Protein AF-A0A8I6A0T9-F1 (afdb_monomer)

Radius of gyration: 27.24 Å; Cα contacts (8 Å, |Δi|>4): 71; chains: 1; bounding box: 78×46×82 Å

Nearest PDB structures (foldseek):
  6u81-assembly1_A  TM=4.737E-01  e=4.083E-09  Homo sapiens
  1enh-assembly1_A  TM=9.471E-01  e=7.533E-03  Drosophila melanogaster
  1puf-assembly1_A  TM=8.506E-01  e=1.620E-02  Mus musculus
  2r5y-assembly1_A  TM=7.676E-01  e=2.752E-02  Drosophila melanogaster
  2ly9-assembly1_A  TM=7.175E-01  e=1.933E-02  Homo sapiens

Mean predicted aligned error: 17.79 Å

Secondary structure (DSSP, 8-state):
--------------------TT---------S---TT-S-PPPPPPHHHHHHHHHHHHH-SS--HHHHHHHHHHHT--HHHHHHHHHHHHHHHHHHHHHHS---SS---------PPPPPPHHHHHHHHHHHHH-SS--S-HHHHHHHHHHHT--HHHHHHHHHHHHHHH-THHHHHHHHTS---------------

Foldseek 3Di:
DDDPDDPPDDDDPDDDPPDDPDDDDPDDDPPPDDPLPPDDPDDDADPVLVVLLVVLCVVPLDDDQVSLVVSCVVRVHDSVNSVVVSVVVVVVVVLVVVVPPDPDDDDDDDDPPPDDDDDADPVLVVLLVVVCVVPLCPDPPCVVLVVSCVVRVHPSVVSVVVSVVVDVSVDPVCVVVRVVPPDPCPDPPPPDDDDDD

Structure (mmCIF, N/CA/C/O backbone):
data_AF-A0A8I6A0T9-F1
#
_entry.id   AF-A0A8I6A0T9-F1
#
loop_
_atom_site.group_PDB
_atom_site.id
_atom_site.type_symbol
_atom_site.label_atom_id
_atom_site.label_alt_id
_atom_site.label_comp_id
_atom_site.label_asym_id
_atom_site.label_entity_id
_atom_site.label_seq_id
_atom_site.pdbx_PDB_ins_code
_atom_site.Cartn_x
_atom_site.Cartn_y
_atom_site.Cartn_z
_atom_site.occupancy
_atom_site.B_iso_or_equiv
_atom_site.auth_seq_id
_atom_site.auth_comp_id
_atom_site.auth_asym_id
_atom_site.auth_atom_id
_atom_site.pdbx_PDB_model_num
ATOM 1 N N . SER A 1 1 ? -43.983 -23.516 -27.688 1.00 37.56 1 SER A N 1
ATOM 2 C CA . SER A 1 1 ? -43.657 -24.364 -28.845 1.00 37.56 1 SER A CA 1
ATOM 3 C C . SER A 1 1 ? -42.165 -24.254 -29.087 1.00 37.56 1 SER A C 1
ATOM 5 O O . SER A 1 1 ? -41.680 -23.163 -29.356 1.00 37.56 1 SER A O 1
ATOM 7 N N . LEU A 1 2 ? -41.447 -25.335 -28.788 1.00 34.25 2 LEU A N 1
ATOM 8 C CA . LEU A 1 2 ? -39.998 -25.496 -28.906 1.00 34.25 2 LEU A CA 1
ATOM 9 C C . LEU A 1 2 ? -39.612 -25.692 -30.376 1.00 34.25 2 LEU A C 1
ATOM 11 O O . LEU A 1 2 ? -40.362 -26.350 -31.085 1.00 34.25 2 LEU A O 1
ATOM 15 N N . PHE A 1 3 ? -38.444 -25.175 -30.763 1.00 36.03 3 PHE A N 1
ATOM 16 C CA . PHE A 1 3 ? -37.399 -25.797 -31.600 1.00 36.03 3 PHE A CA 1
ATOM 17 C C . PHE A 1 3 ? -36.667 -24.716 -32.405 1.00 36.03 3 PHE A C 1
ATOM 19 O O . PHE A 1 3 ? -37.057 -24.362 -33.513 1.00 36.03 3 PHE A O 1
ATOM 26 N N . ILE A 1 4 ? -35.567 -24.205 -31.842 1.00 43.59 4 ILE A N 1
ATOM 27 C CA . ILE A 1 4 ? -34.462 -23.716 -32.669 1.00 43.59 4 ILE A CA 1
ATOM 28 C C . ILE A 1 4 ? -33.601 -24.940 -32.945 1.00 43.59 4 ILE A C 1
ATOM 30 O O . ILE A 1 4 ? -32.889 -25.442 -32.076 1.00 43.59 4 ILE A O 1
ATOM 34 N N . SER A 1 5 ? -33.765 -25.447 -34.157 1.00 45.84 5 SER A N 1
ATOM 35 C CA . SER A 1 5 ? -33.004 -26.537 -34.733 1.00 45.84 5 SER A CA 1
ATOM 36 C C . SER A 1 5 ? -31.631 -26.050 -35.195 1.00 45.84 5 SER A C 1
ATOM 38 O O . SER A 1 5 ? -31.512 -24.997 -35.814 1.00 45.84 5 SER A O 1
ATOM 40 N N . ASN A 1 6 ? -30.638 -26.908 -34.967 1.00 36.41 6 ASN A N 1
ATOM 41 C CA . ASN A 1 6 ? -29.450 -27.116 -35.796 1.00 36.41 6 ASN A CA 1
ATOM 42 C C . ASN A 1 6 ? -28.435 -25.973 -35.923 1.00 36.41 6 ASN A C 1
ATOM 44 O O . ASN A 1 6 ? -28.421 -25.209 -36.883 1.00 36.41 6 ASN A O 1
ATOM 48 N N . PHE A 1 7 ? -27.448 -26.007 -35.025 1.00 35.00 7 PHE A N 1
ATOM 49 C CA . PHE A 1 7 ? -26.086 -25.599 -35.358 1.00 35.00 7 PHE A CA 1
ATOM 50 C C . PHE A 1 7 ? -25.354 -26.816 -35.951 1.00 35.00 7 PHE A C 1
ATOM 52 O O . PHE A 1 7 ? -24.685 -27.572 -35.250 1.00 35.00 7 PHE A O 1
ATOM 59 N N . SER A 1 8 ? -25.546 -27.044 -37.249 1.00 42.03 8 SER A N 1
ATOM 60 C CA . SER A 1 8 ? -24.770 -27.998 -38.042 1.00 42.03 8 SER A CA 1
ATOM 61 C C . SER A 1 8 ? -23.612 -27.245 -38.686 1.00 42.03 8 SER A C 1
ATOM 63 O O . SER A 1 8 ? -23.835 -26.529 -39.652 1.00 42.03 8 SER A O 1
ATOM 65 N N . SER A 1 9 ? -22.410 -27.351 -38.115 1.00 40.28 9 SER A N 1
ATOM 66 C CA . SER A 1 9 ? -21.141 -27.514 -38.849 1.00 40.28 9 SER A CA 1
ATOM 67 C C . SER A 1 9 ? -19.981 -27.522 -37.845 1.00 40.28 9 SER A C 1
ATOM 69 O O . SER A 1 9 ? -19.317 -26.517 -37.592 1.00 40.28 9 SER A O 1
ATOM 71 N N . LEU A 1 10 ? -19.782 -28.668 -37.199 1.00 39.69 10 LEU A N 1
ATOM 72 C CA . LEU A 1 10 ? -18.490 -29.065 -36.653 1.00 39.69 10 LEU A CA 1
ATOM 73 C C . LEU A 1 10 ? -17.899 -29.988 -37.709 1.00 39.69 10 LEU A C 1
ATOM 75 O O . LEU A 1 10 ? -18.272 -31.146 -37.707 1.00 39.69 10 LEU A O 1
ATOM 79 N N . ASP A 1 11 ? -17.088 -29.471 -38.631 1.00 38.00 11 ASP A N 1
ATOM 80 C CA . ASP A 1 11 ? -16.099 -30.262 -39.379 1.00 38.00 11 ASP A CA 1
ATOM 81 C C . ASP A 1 11 ? -15.266 -29.353 -40.288 1.00 38.00 11 ASP A C 1
ATOM 83 O O . ASP A 1 11 ? -15.485 -29.212 -41.487 1.00 38.00 11 ASP A O 1
ATOM 87 N N . THR A 1 12 ? -14.256 -28.714 -39.706 1.00 41.91 12 THR A N 1
ATOM 88 C CA . THR A 1 12 ? -12.982 -28.508 -40.409 1.00 41.91 12 THR A CA 1
ATOM 89 C C . THR A 1 12 ? -11.872 -28.556 -39.367 1.00 41.91 12 THR A C 1
ATOM 91 O O . THR A 1 12 ? -11.290 -27.552 -38.958 1.00 41.91 12 THR A O 1
ATOM 94 N N . LEU A 1 13 ? -11.623 -29.768 -38.870 1.00 39.12 13 LEU A N 1
ATOM 95 C CA . LEU A 1 13 ? -10.397 -30.106 -38.162 1.00 39.12 13 LEU A CA 1
ATOM 96 C C . LEU A 1 13 ? -9.228 -30.000 -39.153 1.00 39.12 13 LEU A C 1
ATOM 98 O O . LEU A 1 13 ? -8.904 -30.962 -39.842 1.00 39.12 13 LEU A O 1
ATOM 102 N N . CYS A 1 14 ? -8.592 -28.828 -39.228 1.00 37.09 14 CYS A N 1
ATOM 103 C CA . CYS A 1 14 ? -7.296 -28.679 -39.887 1.00 37.09 14 CYS A CA 1
ATOM 104 C C . CYS A 1 14 ? -6.167 -29.060 -38.904 1.00 37.09 14 CYS A C 1
ATOM 106 O O . CYS A 1 14 ? -6.004 -28.415 -37.862 1.00 37.09 14 CYS A O 1
ATOM 108 N N . PRO A 1 15 ? -5.375 -30.102 -39.208 1.00 34.75 15 PRO A N 1
ATOM 109 C CA . PRO A 1 15 ? -4.348 -30.636 -38.329 1.00 34.75 15 PRO A CA 1
ATOM 110 C C . PRO A 1 15 ? -3.030 -29.879 -38.532 1.00 34.75 15 PRO A C 1
ATOM 112 O O . PRO A 1 15 ? -2.258 -30.210 -39.423 1.00 34.75 15 PRO A O 1
ATOM 115 N N . LEU A 1 16 ? -2.726 -28.881 -37.696 1.00 36.06 16 LEU A N 1
ATOM 116 C CA . LEU A 1 16 ? -1.399 -28.239 -37.713 1.00 36.06 16 LEU A CA 1
ATOM 117 C C . LEU A 1 16 ? -0.826 -27.957 -36.316 1.00 36.06 16 LEU A C 1
ATOM 119 O O . LEU A 1 16 ? -0.092 -27.000 -36.103 1.00 36.06 16 LEU A O 1
ATOM 123 N N . VAL A 1 17 ? -1.115 -28.833 -35.350 1.00 42.97 17 VAL A N 1
ATOM 124 C CA . VAL A 1 17 ? -0.454 -28.845 -34.031 1.00 42.97 17 VAL A CA 1
ATOM 125 C C . VAL A 1 17 ? 0.473 -30.062 -33.950 1.00 42.97 17 VAL A C 1
ATOM 127 O O . VAL A 1 17 ? 0.287 -30.971 -33.149 1.00 42.97 17 VAL A O 1
ATOM 130 N N . ARG A 1 18 ? 1.463 -30.127 -34.850 1.00 37.34 18 ARG A N 1
ATOM 131 C CA . ARG A 1 18 ? 2.561 -31.113 -34.807 1.00 37.34 18 ARG A CA 1
ATOM 132 C C . ARG A 1 18 ? 3.872 -30.546 -35.366 1.00 37.34 18 ARG A C 1
ATOM 134 O O . ARG A 1 18 ? 4.420 -31.112 -36.302 1.00 37.34 18 ARG A O 1
ATOM 141 N N . ARG A 1 19 ? 4.409 -29.456 -34.804 1.00 35.31 19 ARG A N 1
ATOM 142 C CA . ARG A 1 19 ? 5.867 -29.170 -34.817 1.00 35.31 19 ARG A CA 1
ATOM 143 C C . ARG A 1 19 ? 6.210 -27.893 -34.043 1.00 35.31 19 ARG A C 1
ATOM 145 O O . ARG A 1 19 ? 6.429 -26.843 -34.620 1.00 35.31 19 ARG A O 1
ATOM 152 N N . ALA A 1 20 ? 6.299 -27.992 -32.723 1.00 42.28 20 ALA A N 1
ATOM 153 C CA . ALA A 1 20 ? 7.122 -27.080 -31.928 1.00 42.28 20 ALA A CA 1
ATOM 154 C C . ALA A 1 20 ? 7.470 -27.784 -30.613 1.00 42.28 20 ALA A C 1
ATOM 156 O O . ALA A 1 20 ? 6.728 -27.735 -29.635 1.00 42.28 20 ALA A O 1
ATOM 157 N N . LYS A 1 21 ? 8.580 -28.529 -30.618 1.00 43.09 21 LYS A N 1
ATOM 158 C CA . LYS A 1 21 ? 9.186 -29.061 -29.395 1.00 43.09 21 LYS A CA 1
ATOM 159 C C . LYS A 1 21 ? 9.745 -27.865 -28.613 1.00 43.09 21 LYS A C 1
ATOM 161 O O . LYS A 1 21 ? 10.601 -27.174 -29.153 1.00 43.09 21 LYS A O 1
ATOM 166 N N . GLY A 1 22 ? 9.292 -27.627 -27.378 1.00 44.06 22 GLY A N 1
ATOM 167 C CA . GLY A 1 22 ? 10.051 -26.797 -26.428 1.00 44.06 22 GLY A CA 1
ATOM 168 C C . GLY A 1 22 ? 9.321 -25.723 -25.615 1.00 44.06 22 GLY A C 1
ATOM 169 O O . GLY A 1 22 ? 9.990 -25.074 -24.818 1.00 44.06 22 GLY A O 1
ATOM 170 N N . LEU A 1 23 ? 8.001 -25.524 -25.735 1.00 42.59 23 LEU A N 1
ATOM 171 C CA . LEU A 1 23 ? 7.276 -24.621 -24.822 1.00 42.59 23 LEU A CA 1
ATOM 172 C C . LEU A 1 23 ? 6.502 -25.398 -23.743 1.00 42.59 23 LEU A C 1
ATOM 174 O O . LEU A 1 23 ? 5.808 -26.361 -24.078 1.00 42.59 23 LEU A O 1
ATOM 178 N N . PRO A 1 24 ? 6.599 -25.004 -22.456 1.00 48.31 24 PRO A N 1
ATOM 179 C CA . PRO A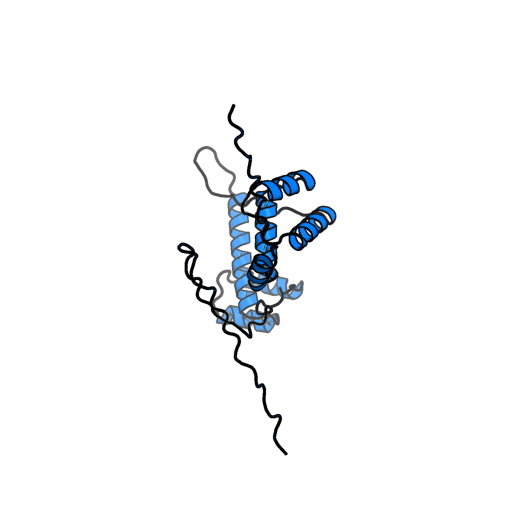 1 24 ? 5.882 -25.668 -21.379 1.00 48.31 24 PRO A CA 1
ATOM 180 C C . PRO A 1 24 ? 4.374 -25.511 -21.578 1.00 48.31 24 PRO A C 1
ATOM 182 O O . PRO A 1 24 ? 3.870 -24.421 -21.846 1.00 48.31 24 PRO A O 1
ATOM 185 N N . ILE A 1 25 ? 3.680 -26.638 -21.433 1.00 41.88 25 ILE A N 1
ATOM 186 C CA . ILE A 1 25 ? 2.227 -26.807 -21.441 1.00 41.88 25 ILE A CA 1
ATOM 187 C C . ILE A 1 25 ? 1.621 -25.842 -20.412 1.00 41.88 25 ILE A C 1
ATOM 189 O O . ILE A 1 25 ? 1.509 -26.170 -19.232 1.00 41.88 25 ILE A O 1
ATOM 193 N N . LEU A 1 26 ? 1.221 -24.638 -20.833 1.00 43.94 26 LEU A N 1
ATOM 194 C CA . LEU A 1 26 ? 0.284 -23.854 -20.042 1.00 43.94 26 LEU A CA 1
ATOM 195 C C . LEU A 1 26 ? -1.093 -24.450 -20.316 1.00 43.94 26 LEU A C 1
ATOM 197 O O . LEU A 1 26 ? -1.718 -24.179 -21.341 1.00 43.94 26 LEU A O 1
ATOM 201 N N . LEU A 1 27 ? -1.507 -25.336 -19.412 1.00 41.56 27 LEU A N 1
ATOM 202 C CA . LEU A 1 27 ? -2.834 -25.926 -19.403 1.00 41.56 27 LEU A CA 1
ATOM 203 C C . LEU A 1 27 ? -3.891 -24.840 -19.605 1.00 41.56 27 LEU A C 1
ATOM 205 O O . LEU A 1 27 ? -3.987 -23.852 -18.874 1.00 41.56 27 LEU A O 1
ATOM 209 N N . ILE A 1 28 ? -4.672 -25.078 -20.644 1.00 46.47 28 ILE A N 1
ATOM 210 C CA . ILE A 1 28 ? -5.786 -24.289 -21.123 1.00 46.47 28 ILE A CA 1
ATOM 211 C C . ILE A 1 28 ? -6.893 -24.398 -20.068 1.00 46.47 28 ILE A C 1
ATOM 213 O O . ILE A 1 28 ? -7.704 -25.317 -20.105 1.00 46.47 28 ILE A O 1
ATOM 217 N N . PHE A 1 29 ? -6.938 -23.479 -19.101 1.00 41.25 29 PHE A N 1
ATOM 218 C CA . PHE A 1 29 ? -8.130 -23.301 -18.269 1.00 41.25 29 PHE A CA 1
ATOM 219 C C . PHE A 1 29 ? -9.016 -22.223 -18.894 1.00 41.25 29 PHE A C 1
ATOM 221 O O . PHE A 1 29 ? -8.858 -21.025 -18.660 1.00 41.25 29 PHE A O 1
ATOM 228 N N . SER A 1 30 ? -9.966 -22.679 -19.710 1.00 45.75 30 SER A N 1
ATOM 229 C CA . SER A 1 30 ? -11.109 -21.899 -20.179 1.00 45.75 30 SER A CA 1
ATOM 230 C C . SER A 1 30 ? -11.940 -21.432 -18.979 1.00 45.75 30 SER A C 1
ATOM 232 O O . SER A 1 30 ? -12.801 -22.158 -18.486 1.00 45.75 30 SER A O 1
ATOM 234 N N . LYS A 1 31 ? -11.708 -20.202 -18.508 1.00 44.88 31 LYS A N 1
ATOM 235 C CA . LYS A 1 31 ? -12.618 -19.499 -17.594 1.00 44.88 31 LYS A CA 1
ATOM 236 C C . LYS A 1 31 ? -13.491 -18.526 -18.382 1.00 44.88 31 LYS A C 1
ATOM 238 O O . LYS A 1 31 ? -13.312 -17.313 -18.323 1.00 44.88 31 LYS A O 1
ATOM 243 N N . LYS A 1 32 ? -14.471 -19.067 -19.109 1.00 40.88 32 LYS A N 1
ATOM 244 C CA . LYS A 1 32 ? -15.703 -18.314 -19.381 1.00 40.88 32 LYS A CA 1
ATOM 245 C C . LYS A 1 32 ? -16.325 -18.025 -18.000 1.00 40.88 32 LYS A C 1
ATOM 247 O O . LYS A 1 32 ? -16.501 -18.965 -17.236 1.00 40.88 32 LYS A O 1
ATOM 252 N N . HIS A 1 33 ? -16.566 -16.751 -17.670 1.00 39.78 33 HIS A N 1
ATOM 253 C CA . HIS A 1 33 ? -16.992 -16.214 -16.356 1.00 39.78 33 HIS A CA 1
ATOM 254 C C . HIS A 1 33 ? -15.920 -16.027 -15.257 1.00 39.78 33 HIS A C 1
ATOM 256 O O . HIS A 1 33 ? -15.980 -16.640 -14.198 1.00 39.78 33 HIS A O 1
ATOM 262 N N . MET A 1 34 ? -15.003 -15.067 -15.416 1.00 39.75 34 MET A N 1
ATOM 263 C CA . MET A 1 34 ? -14.458 -14.352 -14.248 1.00 39.75 34 MET A CA 1
ATOM 264 C C . MET A 1 34 ? -14.787 -12.864 -14.410 1.00 39.75 34 MET A C 1
ATOM 266 O O . MET A 1 34 ? -14.161 -12.212 -15.249 1.00 39.75 34 MET A O 1
ATOM 270 N N . PRO A 1 35 ? -15.771 -12.311 -13.673 1.00 40.00 35 PRO A N 1
ATOM 271 C CA . PRO A 1 35 ? -16.008 -10.877 -13.693 1.00 40.00 35 PRO A CA 1
ATOM 272 C C . PRO A 1 35 ? -14.745 -10.210 -13.147 1.00 40.00 35 PRO A C 1
ATOM 274 O O . PRO A 1 35 ? -14.343 -10.444 -12.005 1.00 40.00 35 PRO A O 1
ATOM 277 N N . SER A 1 36 ? -14.087 -9.403 -13.976 1.00 43.69 36 SER A N 1
ATOM 278 C CA . SER A 1 36 ? -12.878 -8.645 -13.633 1.00 43.69 36 SER A CA 1
ATOM 279 C C . SER A 1 36 ? -13.170 -7.487 -12.656 1.00 43.69 36 SER A C 1
ATOM 281 O O . SER A 1 36 ? -12.575 -6.418 -12.769 1.00 43.69 36 SER A O 1
ATOM 283 N N . ASP A 1 37 ? -14.067 -7.706 -11.690 1.00 43.09 37 ASP A N 1
ATOM 284 C CA . ASP A 1 37 ? -14.569 -6.716 -10.729 1.00 43.09 37 ASP A CA 1
ATOM 285 C C . ASP A 1 37 ? -14.505 -7.204 -9.263 1.00 43.09 37 ASP A C 1
ATOM 287 O O . ASP A 1 37 ? -15.027 -6.585 -8.341 1.00 43.09 37 ASP A O 1
ATOM 291 N N . SER A 1 38 ? -13.817 -8.320 -8.989 1.00 50.41 38 SER A N 1
ATOM 292 C CA . SER A 1 38 ? -13.757 -8.926 -7.646 1.00 50.41 38 SER A CA 1
ATOM 293 C C . SER A 1 38 ? -12.927 -8.152 -6.607 1.00 50.41 38 SER A C 1
ATOM 295 O O . SER A 1 38 ? -12.848 -8.564 -5.447 1.00 50.41 38 SER A O 1
ATOM 297 N N . ARG A 1 39 ? -12.327 -7.004 -6.954 1.00 56.28 39 ARG A N 1
ATOM 298 C CA . ARG A 1 39 ? -11.721 -6.108 -5.956 1.00 56.28 39 ARG A CA 1
ATOM 299 C C . ARG A 1 39 ? -12.689 -4.993 -5.599 1.00 56.28 39 ARG A C 1
ATOM 301 O O . ARG A 1 39 ? -12.855 -4.052 -6.365 1.00 56.28 39 ARG A O 1
ATOM 308 N N . ARG A 1 40 ? -13.240 -5.084 -4.381 1.00 60.09 40 ARG A N 1
ATOM 309 C CA . ARG A 1 40 ? -14.090 -4.055 -3.760 1.00 60.09 40 ARG A CA 1
ATOM 310 C C . ARG A 1 40 ? -13.506 -2.655 -4.023 1.00 60.09 40 ARG A C 1
ATOM 312 O O . ARG A 1 40 ? -12.321 -2.453 -3.722 1.00 60.09 40 ARG A O 1
ATOM 319 N N . PRO A 1 41 ? -14.297 -1.702 -4.551 1.00 61.09 41 PRO A N 1
ATOM 320 C CA . PRO A 1 41 ? -13.850 -0.335 -4.778 1.00 61.09 41 PRO A CA 1
ATOM 321 C C . PRO A 1 41 ? -13.179 0.230 -3.526 1.00 61.09 41 PRO A C 1
ATOM 323 O O . PRO A 1 41 ? -13.680 0.079 -2.411 1.00 61.09 41 PRO A O 1
ATOM 326 N N . GLY A 1 42 ? -12.013 0.855 -3.700 1.00 68.50 42 GLY A N 1
ATOM 327 C CA . GLY A 1 42 ? -11.270 1.418 -2.577 1.00 68.50 42 GLY A CA 1
ATOM 328 C C . GLY A 1 42 ? -12.121 2.437 -1.816 1.00 68.50 42 GLY A C 1
ATOM 329 O O . GLY A 1 42 ? -12.531 3.448 -2.383 1.00 68.50 42 GLY A O 1
ATOM 330 N N . THR A 1 43 ? -12.371 2.187 -0.531 1.00 77.94 43 THR A N 1
ATOM 331 C CA . THR A 1 43 ? -13.212 3.055 0.301 1.00 77.94 43 THR A CA 1
ATOM 332 C C . THR A 1 43 ? -12.489 4.361 0.641 1.00 77.94 43 THR A C 1
ATOM 334 O O . THR A 1 43 ? -11.380 4.344 1.182 1.00 77.94 43 THR A O 1
ATOM 337 N N . ARG A 1 44 ? -13.117 5.510 0.361 1.00 86.69 44 ARG A N 1
ATOM 338 C CA . ARG A 1 44 ? -12.691 6.807 0.908 1.00 86.69 44 ARG A CA 1
ATOM 339 C C . ARG A 1 44 ? -13.325 6.979 2.286 1.00 86.69 44 ARG A C 1
ATOM 341 O O . ARG A 1 44 ? -14.542 7.024 2.391 1.00 86.69 44 ARG A O 1
ATOM 348 N N . LEU A 1 45 ? -12.500 7.056 3.327 1.00 89.12 45 LEU A N 1
ATOM 349 C CA . LEU A 1 45 ? -12.974 7.245 4.700 1.00 89.12 45 LEU A CA 1
ATOM 350 C C . LEU A 1 45 ? -13.365 8.704 4.944 1.00 89.12 45 LEU A C 1
ATOM 352 O O . LEU A 1 45 ? -12.583 9.604 4.628 1.00 89.12 45 LEU A O 1
ATOM 356 N N . THR A 1 46 ? -14.527 8.931 5.553 1.00 94.31 46 THR A N 1
ATOM 357 C CA . THR A 1 46 ? -14.940 10.262 6.018 1.00 94.31 46 THR A CA 1
ATOM 358 C C . THR A 1 46 ? -14.104 10.709 7.224 1.00 94.31 46 THR A C 1
ATOM 360 O O . THR A 1 46 ? -13.442 9.899 7.884 1.00 94.31 46 THR A O 1
ATOM 363 N N . LEU A 1 47 ? -14.122 12.011 7.538 1.00 94.75 47 LEU A N 1
ATOM 364 C CA . LEU A 1 47 ? -13.429 12.545 8.719 1.00 94.75 47 LEU A CA 1
ATOM 365 C C . LEU A 1 47 ? -13.958 11.918 10.018 1.00 94.75 47 LEU A C 1
ATOM 367 O O . LEU A 1 47 ? -13.162 11.520 10.869 1.00 94.75 47 LEU A O 1
ATOM 371 N N . GLN A 1 48 ? -15.279 11.749 10.129 1.00 95.12 48 GLN A N 1
ATOM 372 C CA . GLN A 1 48 ? -15.924 11.096 11.270 1.00 95.12 48 GLN A CA 1
ATOM 373 C C . GLN A 1 48 ? -15.484 9.632 11.410 1.00 95.12 48 GLN A C 1
ATOM 375 O O . GLN A 1 48 ? -15.030 9.231 12.481 1.00 95.12 48 GLN A O 1
ATOM 380 N N . GLN A 1 49 ? -15.540 8.848 10.324 1.00 95.62 49 GLN A N 1
ATOM 381 C CA . GLN A 1 49 ? -15.082 7.452 10.327 1.00 95.62 49 GLN A CA 1
ATOM 382 C C . GLN A 1 49 ? -13.619 7.359 10.766 1.00 95.62 49 GLN A C 1
ATOM 384 O O . GLN A 1 49 ? -13.256 6.525 11.592 1.00 95.62 49 GLN A O 1
ATOM 389 N N . ARG A 1 50 ? -12.768 8.253 10.254 1.00 95.50 50 ARG A N 1
ATOM 390 C CA . ARG A 1 50 ? -11.355 8.300 10.626 1.00 95.50 50 ARG A CA 1
ATOM 391 C C . ARG A 1 50 ? -11.156 8.612 12.108 1.00 95.50 50 ARG A C 1
ATOM 393 O O . ARG A 1 50 ? -10.299 7.978 12.714 1.00 95.50 50 ARG A O 1
ATOM 400 N N . SER A 1 51 ? -11.914 9.552 12.671 1.00 95.94 51 SER A N 1
ATOM 401 C CA . SER A 1 51 ? -11.843 9.900 14.096 1.00 95.94 51 SER A CA 1
ATOM 402 C C . SER A 1 51 ? -12.169 8.693 14.984 1.00 95.94 51 SER A C 1
ATOM 404 O O . SER A 1 51 ? -11.373 8.330 15.849 1.00 95.94 51 SER A O 1
ATOM 406 N N . ILE A 1 52 ? -13.264 7.985 14.682 1.00 95.12 52 ILE A N 1
ATOM 407 C CA . ILE A 1 52 ? -13.680 6.772 15.408 1.00 95.12 52 ILE A CA 1
ATOM 408 C C . ILE A 1 52 ? -12.574 5.707 15.383 1.00 95.12 52 ILE A C 1
ATOM 410 O O . ILE A 1 52 ? -12.222 5.147 16.422 1.00 95.12 52 ILE A O 1
ATOM 414 N N . LEU A 1 53 ? -11.982 5.455 14.211 1.00 95.94 53 LEU A N 1
ATOM 415 C CA . LEU A 1 53 ? -10.921 4.456 14.062 1.00 95.94 53 LEU A CA 1
ATOM 416 C C . LEU A 1 53 ? -9.628 4.848 14.777 1.00 95.94 53 LEU A C 1
ATOM 418 O O . LEU A 1 53 ? -8.957 3.982 15.333 1.00 95.94 53 LEU A O 1
ATOM 422 N N . VAL A 1 54 ? -9.268 6.134 14.776 1.00 95.50 54 VAL A N 1
ATOM 423 C CA . VAL A 1 54 ? -8.106 6.631 15.526 1.00 95.50 54 VAL A CA 1
ATOM 424 C C . VAL A 1 54 ? -8.316 6.431 17.026 1.00 95.50 54 VAL A C 1
ATOM 426 O O . VAL A 1 54 ? -7.454 5.833 17.662 1.00 95.50 54 VAL A O 1
ATOM 429 N N . GLN A 1 55 ? -9.484 6.795 17.558 1.00 96.12 55 GLN A N 1
ATOM 430 C CA . GLN A 1 55 ? -9.813 6.576 18.968 1.00 96.12 55 GLN A CA 1
ATOM 431 C C . GLN A 1 55 ? -9.823 5.080 19.336 1.00 96.12 55 GLN A C 1
ATOM 433 O O . GLN A 1 55 ? -9.401 4.687 20.420 1.00 96.12 55 GLN A O 1
ATOM 438 N N . ALA A 1 56 ? -10.309 4.210 18.444 1.00 96.00 56 ALA A N 1
ATOM 439 C CA . ALA A 1 56 ? -10.261 2.762 18.652 1.00 96.00 56 ALA A CA 1
ATOM 440 C C . ALA A 1 56 ? -8.820 2.220 18.642 1.00 96.00 56 ALA A C 1
ATOM 442 O O . ALA A 1 56 ? -8.490 1.344 19.438 1.00 96.00 56 ALA A O 1
ATOM 443 N N . PHE A 1 57 ? -7.960 2.760 17.775 1.00 96.44 57 PHE A N 1
ATOM 444 C CA . PHE A 1 57 ? -6.546 2.395 17.685 1.00 96.44 57 PHE A CA 1
ATOM 445 C C . PHE A 1 57 ? -5.748 2.767 18.933 1.00 96.44 57 PHE A C 1
ATOM 447 O O . PHE A 1 57 ? -4.893 1.994 19.350 1.00 96.44 57 PHE A O 1
ATOM 454 N N . GLU A 1 58 ? -6.038 3.925 19.526 1.00 95.00 58 GLU A N 1
ATOM 455 C CA . GLU A 1 58 ? -5.418 4.377 20.778 1.00 95.00 58 GLU A CA 1
ATOM 456 C C . GLU A 1 58 ? -5.784 3.476 21.962 1.00 95.00 58 GLU A C 1
ATOM 458 O O . GLU A 1 58 ? -4.941 3.229 22.817 1.00 95.00 58 GLU A O 1
ATOM 463 N N . ARG A 1 59 ? -7.008 2.928 21.984 1.00 95.62 59 ARG A N 1
ATOM 464 C CA . ARG A 1 59 ? -7.431 1.955 23.006 1.00 95.62 59 ARG A CA 1
ATOM 465 C C . ARG A 1 59 ? -6.754 0.598 22.836 1.00 95.62 59 ARG A C 1
ATOM 467 O O . ARG A 1 59 ? -6.298 0.015 23.811 1.00 95.62 59 ARG A O 1
ATOM 474 N N . ASN A 1 60 ? -6.746 0.062 21.614 1.00 94.62 60 ASN A N 1
ATOM 475 C CA . ASN A 1 60 ? -6.100 -1.211 21.311 1.00 94.62 60 ASN A CA 1
ATOM 476 C C . ASN A 1 60 ? -5.617 -1.247 19.843 1.00 94.62 60 ASN A C 1
ATOM 478 O O . ASN A 1 60 ? -6.444 -1.367 18.933 1.00 94.62 60 ASN A O 1
ATOM 482 N N . PRO A 1 61 ? -4.296 -1.215 19.578 1.00 94.56 61 PRO A N 1
ATOM 483 C CA . PRO A 1 61 ? -3.750 -1.277 18.220 1.00 94.56 61 PRO A CA 1
ATOM 484 C C . PRO A 1 61 ? -3.839 -2.676 17.575 1.00 94.56 61 PRO A C 1
ATOM 486 O O . PRO A 1 61 ? -3.655 -2.809 16.355 1.00 94.56 61 PRO A O 1
ATOM 489 N N . LEU A 1 62 ? -4.133 -3.718 18.361 1.00 96.31 62 LEU A N 1
ATOM 490 C CA . LEU A 1 62 ? -4.289 -5.119 17.957 1.00 96.31 62 LEU A CA 1
ATOM 491 C C . LEU A 1 62 ? -5.705 -5.632 18.303 1.00 96.31 62 LEU A C 1
ATOM 493 O O . LEU A 1 62 ? -5.860 -6.541 19.118 1.00 96.31 62 L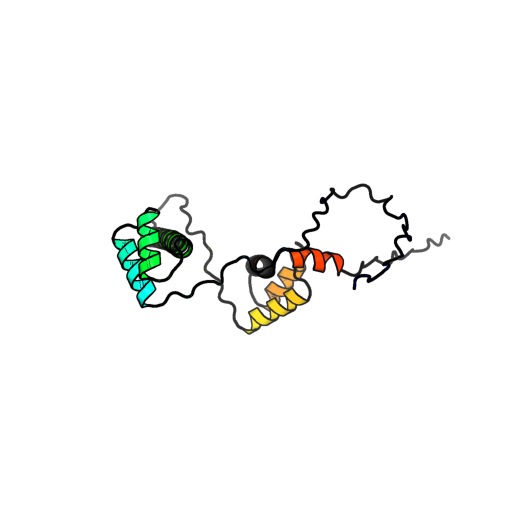EU A O 1
ATOM 497 N N . PRO A 1 63 ? -6.768 -5.066 17.699 1.00 95.81 63 PRO A N 1
ATOM 498 C CA . PRO A 1 63 ? -8.131 -5.498 17.986 1.00 95.81 63 PRO A CA 1
ATOM 499 C C . PRO A 1 63 ? -8.386 -6.908 17.439 1.00 95.81 63 PRO A C 1
ATOM 501 O O . PRO A 1 63 ? -7.998 -7.216 16.307 1.00 95.81 63 PRO A O 1
ATOM 504 N N . GLY A 1 64 ? -9.091 -7.739 18.212 1.00 96.25 64 GLY A N 1
ATOM 505 C CA . GLY A 1 64 ? -9.629 -9.026 17.758 1.00 96.25 64 GLY A CA 1
ATOM 506 C C . GLY A 1 64 ? -10.789 -8.864 16.767 1.00 96.25 64 GLY A C 1
ATOM 507 O O . GLY A 1 64 ? -11.193 -7.745 16.451 1.00 96.25 64 GLY A O 1
ATOM 508 N N . PHE A 1 65 ? -11.338 -9.977 16.271 1.00 96.19 65 PHE A N 1
ATOM 509 C CA . PHE A 1 65 ? -12.437 -9.961 15.293 1.00 96.19 65 PHE A CA 1
ATOM 510 C C . PHE A 1 65 ? -13.665 -9.183 15.798 1.00 96.19 65 PHE A C 1
ATOM 512 O O . PHE A 1 65 ? -14.079 -8.230 15.144 1.00 96.19 65 PHE A O 1
ATOM 519 N N . ALA A 1 66 ? -14.162 -9.501 17.000 1.00 96.62 66 ALA A N 1
ATOM 520 C CA . ALA A 1 66 ? -15.355 -8.872 17.579 1.00 96.62 66 ALA A CA 1
ATOM 521 C C . ALA A 1 66 ? -15.225 -7.343 17.701 1.00 96.62 66 ALA A C 1
ATOM 523 O O . ALA A 1 66 ? -16.118 -6.590 17.319 1.00 96.62 66 ALA A O 1
ATOM 524 N N . THR A 1 67 ? -14.069 -6.853 18.161 1.00 95.50 67 THR A N 1
ATOM 525 C CA . THR A 1 67 ? -13.811 -5.409 18.250 1.00 95.50 67 THR A CA 1
ATOM 526 C C . THR A 1 67 ? -13.810 -4.753 16.869 1.00 95.50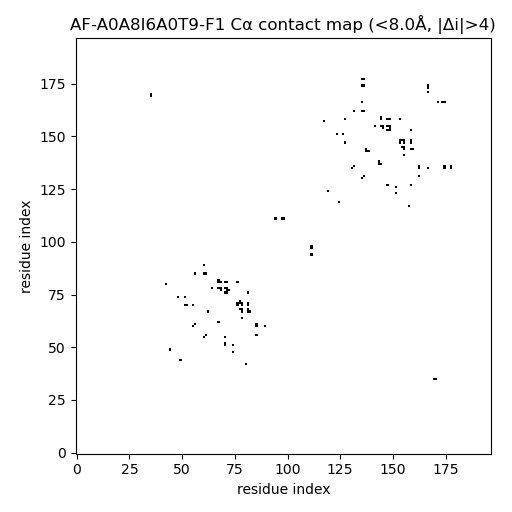 67 THR A C 1
ATOM 528 O O . THR A 1 67 ? -14.333 -3.650 16.717 1.00 95.50 67 THR A O 1
ATOM 531 N N . ARG A 1 68 ? -13.237 -5.402 15.846 1.00 96.81 68 ARG A N 1
ATOM 532 C CA . ARG A 1 68 ? -13.226 -4.864 14.475 1.00 96.81 68 ARG A CA 1
ATOM 533 C C . ARG A 1 68 ? -14.619 -4.861 13.851 1.00 96.81 68 ARG A C 1
ATOM 535 O O . ARG A 1 68 ? -14.960 -3.888 13.183 1.00 96.81 68 ARG A O 1
ATOM 542 N N . GLU A 1 69 ? -15.423 -5.886 14.110 1.00 96.94 69 GLU A N 1
ATOM 543 C CA . GLU A 1 69 ? -16.823 -5.954 13.687 1.00 96.94 69 GLU A CA 1
ATOM 544 C C . GLU A 1 69 ? -17.658 -4.829 14.316 1.00 96.94 69 GLU A C 1
ATOM 546 O O . GLU A 1 69 ? -18.334 -4.096 13.594 1.00 96.94 69 GLU A O 1
ATOM 551 N N . GLN A 1 70 ? -17.510 -4.586 15.623 1.00 96.38 70 GLN A N 1
ATOM 552 C CA . GLN A 1 70 ? -18.164 -3.468 16.313 1.00 96.38 70 GLN A CA 1
ATOM 553 C C . GLN A 1 70 ? -17.778 -2.104 15.706 1.00 96.38 70 GLN A C 1
ATOM 555 O O . GLN A 1 70 ? -18.627 -1.229 15.529 1.00 96.38 70 GLN A O 1
ATOM 560 N N . GLN A 1 71 ? -16.502 -1.893 15.353 1.00 95.56 71 GLN A N 1
ATOM 561 C CA . GLN A 1 71 ? -16.095 -0.670 14.643 1.00 95.56 71 GLN A CA 1
ATOM 562 C C . GLN A 1 71 ? -16.708 -0.591 13.242 1.00 95.56 71 GLN A C 1
ATOM 564 O O . GLN A 1 71 ? -17.081 0.498 12.802 1.00 95.56 71 GLN A O 1
ATOM 569 N N . GLY A 1 72 ? -16.834 -1.725 12.551 1.00 95.06 72 GLY A N 1
ATOM 570 C CA . GLY A 1 72 ? -17.512 -1.818 11.263 1.00 95.06 72 GLY A CA 1
ATOM 571 C C . GLY A 1 72 ? -18.964 -1.350 11.349 1.00 95.06 72 GLY A C 1
ATOM 572 O O . GLY A 1 72 ? -19.356 -0.454 10.604 1.00 95.06 72 GLY A O 1
ATOM 573 N N . GLN A 1 73 ? -19.713 -1.846 12.340 1.00 95.44 73 GLN A N 1
ATOM 574 C CA . GLN A 1 73 ? -21.093 -1.425 12.623 1.00 95.44 73 GLN A CA 1
ATOM 575 C C . GLN A 1 73 ? -21.193 0.083 12.904 1.00 95.44 73 GLN A C 1
ATOM 577 O O . GLN A 1 73 ? -22.039 0.766 12.335 1.00 95.44 73 GLN A O 1
ATOM 582 N N . ARG A 1 74 ? -20.284 0.637 13.720 1.00 94.62 74 ARG A N 1
ATOM 583 C CA . ARG A 1 74 ? -20.277 2.073 14.066 1.00 94.62 74 ARG A CA 1
ATOM 584 C C . ARG A 1 74 ? -19.908 2.998 12.906 1.00 94.62 74 ARG A C 1
ATOM 586 O O . ARG A 1 74 ? -20.285 4.165 12.916 1.00 94.62 74 ARG A O 1
ATOM 593 N N . THR A 1 75 ? -19.108 2.520 11.955 1.00 94.00 75 THR A N 1
ATOM 594 C CA . THR A 1 75 ? -18.576 3.339 10.850 1.00 94.00 75 THR A CA 1
ATOM 595 C C . THR A 1 75 ? -19.270 3.088 9.512 1.00 94.00 75 THR A C 1
ATOM 597 O O . THR A 1 75 ? -19.045 3.855 8.573 1.00 94.00 75 THR A O 1
ATOM 600 N N . GLY A 1 76 ? -20.088 2.037 9.405 1.00 93.38 76 GLY A N 1
ATOM 601 C CA . GLY A 1 76 ? -20.669 1.566 8.144 1.00 93.38 76 GLY A CA 1
ATOM 602 C C . GLY A 1 76 ? -19.641 0.923 7.205 1.00 93.38 76 GLY A C 1
ATOM 603 O O . GLY A 1 76 ? -19.833 0.899 5.992 1.00 93.38 76 GLY A O 1
ATOM 604 N N . LEU A 1 77 ? -18.511 0.452 7.738 1.00 93.38 77 LEU A N 1
ATOM 605 C CA . LEU A 1 77 ? -17.424 -0.154 6.966 1.00 93.38 77 LEU A CA 1
ATOM 606 C C . LEU A 1 77 ? -17.398 -1.667 7.188 1.00 93.38 77 LEU A C 1
ATOM 608 O O . LEU A 1 77 ? -17.687 -2.147 8.279 1.00 93.38 77 LEU A O 1
ATOM 612 N N . SER A 1 78 ? -16.978 -2.432 6.178 1.00 93.94 78 SER A N 1
ATOM 613 C CA . SER A 1 78 ? -16.791 -3.877 6.361 1.00 93.94 78 SER A CA 1
ATOM 614 C C . SER A 1 78 ? -15.672 -4.168 7.367 1.00 93.94 78 SER A C 1
ATOM 616 O O . SER A 1 78 ? -14.665 -3.455 7.373 1.00 93.94 78 SER A O 1
ATOM 618 N N . GLU A 1 79 ? -15.797 -5.242 8.157 1.00 95.06 79 GLU A N 1
ATOM 619 C CA . GLU A 1 79 ? -14.744 -5.696 9.087 1.00 95.06 79 GLU A CA 1
ATOM 620 C C . GLU A 1 79 ? -13.386 -5.811 8.377 1.00 95.06 79 GLU A C 1
ATOM 622 O O . GLU A 1 79 ? -12.373 -5.342 8.893 1.00 95.06 79 GLU A O 1
ATOM 627 N N . TYR A 1 80 ? -13.381 -6.290 7.130 1.00 93.44 80 TYR A N 1
ATOM 628 C CA . TYR A 1 80 ? -12.186 -6.355 6.293 1.00 93.44 80 TYR A CA 1
ATOM 629 C C . TYR A 1 80 ? -11.545 -4.975 6.055 1.00 93.44 80 TYR A C 1
ATOM 631 O O . TYR A 1 80 ? -10.328 -4.814 6.154 1.00 93.44 80 TYR A O 1
ATOM 639 N N . THR A 1 81 ? -12.348 -3.941 5.781 1.00 93.62 81 THR A N 1
ATOM 640 C CA . THR A 1 81 ? -11.855 -2.560 5.634 1.00 93.62 81 THR A CA 1
ATOM 641 C C . THR A 1 81 ? -11.215 -2.071 6.935 1.00 93.62 81 THR A C 1
ATOM 643 O O . THR A 1 81 ? -10.150 -1.448 6.899 1.00 93.62 81 THR A O 1
ATOM 646 N N . ILE A 1 82 ? -11.831 -2.387 8.079 1.00 94.94 82 ILE A N 1
ATOM 647 C CA . ILE A 1 82 ? -11.312 -2.066 9.414 1.00 94.94 82 ILE A CA 1
ATOM 648 C C . ILE A 1 82 ? -9.978 -2.781 9.644 1.00 94.94 82 ILE A C 1
ATOM 650 O O . ILE A 1 82 ? -8.986 -2.133 9.978 1.00 94.94 82 ILE A O 1
ATOM 654 N N . HIS A 1 83 ? -9.913 -4.089 9.391 1.00 95.81 83 HIS A N 1
ATOM 655 C CA . HIS A 1 83 ? -8.696 -4.891 9.489 1.00 95.81 83 HIS A CA 1
ATOM 656 C C . HIS A 1 83 ? -7.545 -4.254 8.703 1.00 95.81 83 HIS A C 1
ATOM 658 O O . HIS A 1 83 ? -6.485 -3.963 9.268 1.00 95.81 83 HIS A O 1
ATOM 664 N N . ILE A 1 84 ? -7.757 -3.991 7.409 1.00 94.00 84 ILE A N 1
ATOM 665 C CA . ILE A 1 84 ? -6.744 -3.399 6.526 1.00 94.00 84 ILE A CA 1
ATOM 666 C C . ILE A 1 84 ? -6.355 -1.992 6.994 1.00 94.00 84 ILE A C 1
ATOM 668 O O . ILE A 1 84 ? -5.187 -1.599 6.889 1.00 94.00 84 ILE A O 1
ATOM 672 N N . TRP A 1 85 ? -7.293 -1.216 7.543 1.00 95.44 85 TRP A N 1
ATOM 673 C CA . TRP A 1 85 ? -6.984 0.088 8.123 1.00 95.44 85 TRP A CA 1
ATOM 674 C C . TRP A 1 85 ? -6.046 -0.033 9.329 1.00 95.44 85 TRP A C 1
ATOM 676 O O . TRP A 1 85 ? -5.027 0.665 9.358 1.00 95.44 85 TRP A O 1
ATOM 686 N N . PHE A 1 86 ? -6.333 -0.941 10.268 1.00 96.81 86 PHE A N 1
ATOM 687 C CA . PHE A 1 86 ? -5.506 -1.187 11.455 1.00 96.81 86 PHE A CA 1
ATOM 688 C C . PHE A 1 86 ? -4.111 -1.686 11.069 1.00 96.81 86 PHE A C 1
ATOM 690 O O . PHE A 1 86 ? -3.112 -1.149 11.548 1.00 96.81 86 PHE A O 1
ATOM 697 N N . GLN A 1 87 ? -4.023 -2.638 10.136 1.00 95.44 87 GLN A N 1
ATOM 698 C CA . GLN A 1 87 ? -2.748 -3.129 9.608 1.00 95.44 87 GLN A CA 1
ATOM 699 C C . GLN A 1 87 ? -1.918 -1.987 9.008 1.00 95.44 87 GLN A C 1
ATOM 701 O O . GLN A 1 87 ? -0.774 -1.766 9.407 1.00 95.44 87 GLN A O 1
ATOM 706 N N . ASN A 1 88 ? -2.513 -1.191 8.116 1.00 94.44 88 ASN A N 1
ATOM 707 C CA . ASN A 1 88 ? -1.835 -0.054 7.500 1.00 94.44 88 ASN A CA 1
ATOM 708 C C . ASN A 1 88 ? -1.474 1.046 8.514 1.00 94.44 88 ASN A C 1
ATOM 710 O O . ASN A 1 88 ? -0.486 1.758 8.326 1.00 94.44 88 ASN A O 1
ATOM 714 N N . ARG A 1 89 ? -2.271 1.232 9.575 1.00 94.56 89 ARG A N 1
ATOM 715 C CA . ARG A 1 89 ? -2.000 2.193 10.654 1.00 94.56 89 ARG A CA 1
ATOM 716 C C . ARG A 1 89 ? -0.771 1.768 11.451 1.00 94.56 89 ARG A C 1
ATOM 718 O O . ARG A 1 89 ? 0.135 2.590 11.572 1.00 94.56 89 ARG A O 1
ATOM 725 N N . ARG A 1 90 ? -0.690 0.497 11.862 1.00 95.06 90 ARG A N 1
ATOM 726 C CA . ARG A 1 90 ? 0.498 -0.074 12.518 1.00 95.06 90 ARG A CA 1
ATOM 727 C C . ARG A 1 90 ? 1.741 0.045 11.641 1.00 95.06 90 ARG A C 1
ATOM 729 O O . ARG A 1 90 ? 2.758 0.552 12.099 1.00 95.06 90 ARG A O 1
ATOM 736 N N . SER A 1 91 ? 1.644 -0.310 10.354 1.00 90.69 91 SER A N 1
ATOM 737 C CA . SER A 1 91 ? 2.776 -0.179 9.424 1.00 90.69 91 SER A CA 1
ATOM 738 C C . SER A 1 91 ? 3.293 1.257 9.309 1.00 90.69 91 SER A C 1
ATOM 740 O O . SER A 1 91 ? 4.489 1.460 9.142 1.00 90.69 91 SER A O 1
ATOM 742 N N . ARG A 1 92 ? 2.415 2.265 9.394 1.00 89.12 92 ARG A N 1
ATOM 743 C CA . ARG A 1 92 ? 2.826 3.679 9.383 1.00 89.12 92 ARG A CA 1
ATOM 744 C C . ARG A 1 92 ? 3.419 4.140 10.711 1.00 89.12 92 ARG A C 1
ATOM 746 O O . ARG A 1 92 ? 4.285 5.003 10.681 1.00 89.12 92 ARG A O 1
ATOM 753 N N . GLN A 1 93 ? 2.944 3.618 11.841 1.00 88.00 93 GLN A N 1
ATOM 754 C CA . GLN A 1 93 ? 3.487 3.959 13.157 1.00 88.00 93 GLN A CA 1
ATOM 755 C C . GLN A 1 93 ? 4.910 3.418 13.319 1.00 88.00 93 GLN A C 1
ATOM 757 O O . GLN A 1 93 ? 5.790 4.180 13.691 1.00 88.00 93 GLN A O 1
ATOM 762 N N . ALA A 1 94 ? 5.156 2.168 12.915 1.00 86.00 94 ALA A N 1
ATOM 763 C CA . ALA A 1 94 ? 6.492 1.569 12.942 1.00 86.00 94 ALA A CA 1
ATOM 764 C C . ALA A 1 94 ? 7.520 2.370 12.118 1.00 86.00 94 ALA A C 1
ATOM 766 O O . ALA A 1 94 ? 8.641 2.589 12.565 1.00 86.00 94 ALA A O 1
ATOM 767 N N . LEU A 1 95 ? 7.117 2.880 10.945 1.00 79.50 95 LEU A N 1
ATOM 768 C CA . LEU A 1 95 ? 7.970 3.746 10.117 1.00 79.50 95 LEU A CA 1
ATOM 769 C C . LEU A 1 95 ? 8.284 5.098 10.779 1.00 79.50 95 LEU A C 1
ATOM 771 O O . LEU A 1 95 ? 9.310 5.692 10.475 1.00 79.50 95 LEU A O 1
ATOM 775 N N . ARG A 1 96 ? 7.403 5.611 11.649 1.00 80.69 96 ARG A N 1
ATOM 776 C CA . ARG A 1 96 ? 7.650 6.862 12.384 1.00 80.69 96 ARG A CA 1
ATOM 777 C C . ARG A 1 96 ? 8.617 6.635 13.539 1.00 80.69 96 ARG A C 1
ATOM 779 O O . ARG A 1 96 ? 9.602 7.351 13.629 1.00 80.69 96 ARG A O 1
ATOM 786 N N . SER A 1 97 ? 8.397 5.585 14.331 1.00 79.44 97 SER A N 1
ATOM 787 C CA . SER A 1 97 ? 9.282 5.231 15.446 1.00 79.44 97 SER A CA 1
ATOM 788 C C . SER A 1 97 ? 10.732 5.001 15.005 1.00 79.44 97 SER A C 1
ATOM 790 O O . SER A 1 97 ? 11.643 5.397 15.717 1.00 79.44 97 SER A O 1
ATOM 792 N N . SER A 1 98 ? 10.953 4.436 13.810 1.00 72.56 98 SER A N 1
ATOM 793 C CA . SER A 1 98 ? 12.299 4.263 13.237 1.00 72.56 98 SER A CA 1
ATOM 794 C C . SER A 1 98 ? 12.965 5.566 12.778 1.00 72.56 98 SER A C 1
ATOM 796 O O . SER A 1 98 ? 14.175 5.584 12.572 1.00 72.56 98 SER A O 1
ATOM 798 N N . ARG A 1 99 ? 12.192 6.632 12.544 1.00 69.88 99 ARG A N 1
ATOM 799 C CA . ARG A 1 99 ? 12.716 7.924 12.086 1.00 69.88 99 ARG A CA 1
ATOM 800 C C . ARG A 1 99 ? 13.108 8.830 13.252 1.00 69.88 99 ARG A C 1
ATOM 802 O O . ARG A 1 99 ? 14.022 9.632 13.099 1.00 69.88 99 ARG A O 1
ATOM 809 N N . ASP A 1 100 ? 12.423 8.694 14.384 1.00 68.25 100 ASP A N 1
ATOM 810 C CA . ASP A 1 100 ? 12.665 9.503 15.585 1.00 68.25 100 ASP A CA 1
ATOM 811 C C . ASP A 1 100 ? 13.833 8.962 16.435 1.00 68.25 100 ASP A C 1
ATOM 813 O O . ASP A 1 100 ? 14.397 9.686 17.254 1.00 68.25 100 ASP A O 1
ATOM 817 N N . SER A 1 101 ? 14.261 7.714 16.210 1.00 64.31 101 SER A N 1
ATOM 818 C CA . SER A 1 101 ? 15.530 7.200 16.726 1.00 64.31 101 SER A CA 1
ATOM 819 C C . SER A 1 101 ? 16.696 7.850 15.973 1.00 64.31 101 SER A C 1
ATOM 821 O O . SER A 1 101 ? 17.074 7.404 14.889 1.00 64.31 101 SER A O 1
ATOM 823 N N . ILE A 1 102 ? 17.239 8.929 16.542 1.00 61.25 102 ILE A N 1
ATOM 824 C CA . ILE A 1 102 ? 18.467 9.601 16.094 1.00 61.25 102 ILE A CA 1
ATOM 825 C C . ILE A 1 102 ? 19.552 8.529 15.879 1.00 61.25 102 ILE A C 1
ATOM 827 O O . ILE A 1 102 ? 19.823 7.772 16.815 1.00 61.25 102 ILE A O 1
ATOM 831 N N . PRO A 1 103 ? 20.175 8.421 14.689 1.00 55.47 103 PRO A N 1
ATOM 832 C CA . PRO A 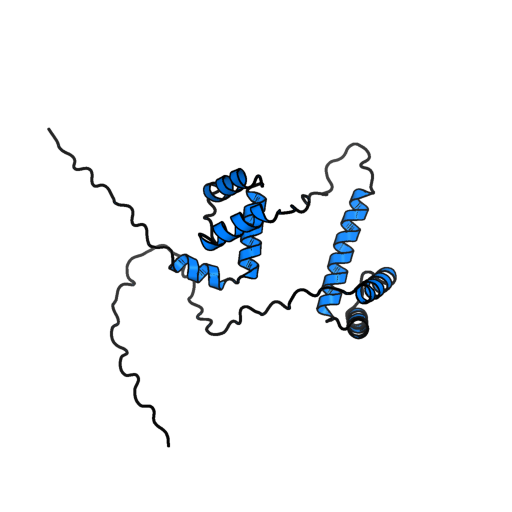1 103 ? 21.222 7.437 14.455 1.00 55.47 103 PRO A CA 1
ATOM 833 C C . PRO A 1 103 ? 22.475 7.857 15.230 1.00 55.47 103 PRO A C 1
ATOM 835 O O . PRO A 1 103 ? 23.303 8.621 14.736 1.00 55.47 103 PRO A O 1
ATOM 838 N N . SER A 1 104 ? 22.591 7.387 16.473 1.00 51.97 104 SER A N 1
ATOM 839 C CA . SER A 1 104 ? 23.848 7.450 17.209 1.00 51.97 104 SER A CA 1
ATOM 840 C C . SER A 1 104 ? 24.870 6.562 16.500 1.00 51.97 104 SER A C 1
ATOM 842 O O . SER A 1 104 ? 24.543 5.518 15.936 1.00 51.97 104 SER A O 1
ATOM 844 N N . GLN A 1 105 ? 26.093 7.062 16.449 1.00 50.47 105 GLN A N 1
ATOM 845 C CA . GLN A 1 105 ? 27.154 6.662 15.542 1.00 50.47 105 GLN A CA 1
ATOM 846 C C . GLN A 1 105 ? 27.494 5.163 15.593 1.00 50.47 105 GLN A C 1
ATOM 848 O O . GLN A 1 105 ? 27.580 4.566 16.659 1.00 50.47 105 GLN A O 1
ATOM 853 N N . GLY A 1 106 ? 27.783 4.585 14.421 1.00 44.31 106 GLY A N 1
ATOM 854 C CA . GLY A 1 106 ? 28.634 3.398 14.319 1.00 44.31 106 GLY A CA 1
ATOM 855 C C . GLY A 1 106 ? 27.969 2.047 14.591 1.00 44.31 106 GLY A C 1
ATOM 856 O O . GLY A 1 106 ? 28.364 1.337 15.503 1.00 44.31 106 GLY A O 1
ATOM 857 N N . SER A 1 107 ? 27.009 1.630 13.767 1.00 48.16 107 SER A N 1
ATOM 858 C CA . SER A 1 107 ? 26.819 0.210 13.421 1.00 48.16 107 SER A CA 1
ATOM 859 C C . SER A 1 107 ? 25.829 0.062 12.264 1.00 48.16 107 SER A C 1
ATOM 861 O O . SER A 1 107 ? 24.885 0.828 12.090 1.00 48.16 107 SER A O 1
ATOM 863 N N . SER A 1 108 ? 26.117 -0.909 11.409 1.00 40.44 108 SER A N 1
ATOM 864 C CA . SER A 1 108 ? 25.404 -1.288 10.194 1.00 40.44 108 SER A CA 1
ATOM 865 C C . SER A 1 108 ? 23.884 -1.460 10.367 1.00 40.44 108 SER A C 1
ATOM 867 O O . SER A 1 108 ? 23.455 -2.331 11.110 1.00 40.44 108 SER A O 1
ATOM 869 N N . MET A 1 109 ? 23.104 -0.712 9.572 1.00 45.06 109 MET A N 1
ATOM 870 C CA . MET A 1 109 ? 21.705 -0.953 9.155 1.00 45.06 109 MET A CA 1
ATOM 871 C C . MET A 1 109 ? 20.657 -1.227 10.255 1.00 45.06 109 MET A C 1
ATOM 873 O O . MET A 1 109 ? 20.592 -2.317 10.816 1.00 45.06 109 MET A O 1
ATOM 877 N N . PRO A 1 110 ? 19.636 -0.352 10.340 1.00 48.50 110 PRO A N 1
ATOM 878 C CA . PRO A 1 110 ? 18.279 -0.861 10.133 1.00 48.50 110 PRO A CA 1
ATOM 879 C C . PRO A 1 110 ? 17.452 0.022 9.181 1.00 48.50 110 PRO A C 1
ATOM 881 O O . PRO A 1 110 ? 16.954 1.086 9.520 1.00 48.50 110 PRO A O 1
ATOM 884 N N . SER A 1 111 ? 17.306 -0.483 7.954 1.00 46.59 111 SER A N 1
ATOM 885 C CA . SER A 1 111 ? 16.149 -0.389 7.050 1.00 46.59 111 SER A CA 1
ATOM 886 C C . SER A 1 111 ? 15.077 0.707 7.285 1.00 46.59 111 SER A C 1
ATOM 888 O O . SER A 1 111 ? 13.914 0.382 7.538 1.00 46.59 111 SER A O 1
ATOM 890 N N . ASP A 1 112 ? 15.374 1.961 6.937 1.00 50.88 112 ASP A N 1
ATOM 891 C CA . ASP A 1 112 ? 14.374 2.830 6.283 1.00 50.88 112 ASP A CA 1
ATOM 892 C C . ASP A 1 112 ? 14.579 2.798 4.756 1.00 50.88 112 ASP A C 1
ATOM 894 O O . ASP A 1 112 ? 14.926 3.768 4.089 1.00 50.88 112 ASP A O 1
ATOM 898 N N . SER A 1 113 ? 14.460 1.603 4.173 1.00 56.59 113 SER A N 1
ATOM 899 C CA . SER A 1 113 ? 14.754 1.350 2.754 1.00 56.59 113 SER A CA 1
ATOM 900 C C . SER A 1 113 ? 13.573 1.644 1.816 1.00 56.59 113 SER A C 1
ATOM 902 O O . SER A 1 113 ? 13.657 1.420 0.599 1.00 56.59 113 SER A O 1
ATOM 904 N N . ARG A 1 114 ? 12.439 2.153 2.326 1.00 63.75 114 ARG A N 1
ATOM 905 C CA . ARG A 1 114 ? 11.291 2.463 1.461 1.00 63.75 114 ARG A CA 1
ATOM 906 C C . ARG A 1 114 ? 11.491 3.803 0.775 1.00 63.75 114 ARG A C 1
ATOM 908 O O . ARG A 1 114 ? 11.111 4.854 1.277 1.00 63.75 114 ARG A O 1
ATOM 915 N N . ARG A 1 115 ? 11.994 3.730 -0.458 1.00 72.12 115 ARG A N 1
ATOM 916 C CA . ARG A 1 115 ? 12.118 4.879 -1.364 1.00 72.12 115 ARG A CA 1
ATOM 917 C C . ARG A 1 115 ? 10.824 5.717 -1.378 1.00 72.12 115 ARG A C 1
ATOM 919 O O . ARG A 1 115 ? 9.754 5.140 -1.623 1.00 72.12 115 ARG A O 1
ATOM 926 N N . PRO A 1 116 ? 10.905 7.054 -1.235 1.00 75.75 116 PRO A N 1
ATOM 927 C CA . PRO A 1 116 ? 9.739 7.929 -1.139 1.00 75.75 116 PRO A CA 1
ATOM 928 C C . PRO A 1 116 ? 8.784 7.737 -2.320 1.00 75.75 116 PRO A C 1
ATOM 930 O O . PRO A 1 116 ? 9.192 7.400 -3.438 1.00 75.75 116 PRO A O 1
ATOM 933 N N . ARG A 1 117 ? 7.482 7.913 -2.071 1.00 80.12 117 ARG A N 1
ATOM 934 C CA . ARG A 1 117 ? 6.456 7.742 -3.104 1.00 80.12 117 ARG A CA 1
ATOM 935 C C . ARG A 1 117 ? 6.634 8.805 -4.190 1.00 80.12 117 ARG A C 1
ATOM 937 O O . ARG A 1 117 ? 6.462 9.989 -3.928 1.00 80.12 117 ARG A O 1
ATOM 944 N N . THR A 1 118 ? 6.901 8.365 -5.417 1.00 85.25 118 THR A N 1
ATOM 945 C CA . THR A 1 118 ? 6.949 9.238 -6.595 1.00 85.25 118 THR A CA 1
ATOM 946 C C . THR A 1 118 ? 5.581 9.879 -6.840 1.00 85.2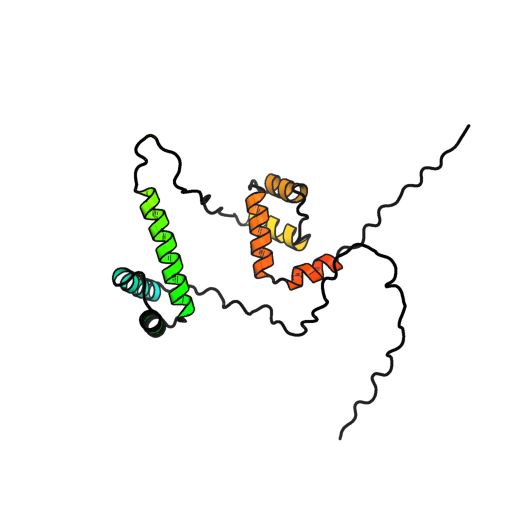5 118 THR A C 1
ATOM 948 O O . THR A 1 118 ? 4.574 9.170 -6.933 1.00 85.25 118 THR A O 1
ATOM 951 N N . ARG A 1 119 ? 5.546 11.212 -6.950 1.00 87.81 119 ARG A N 1
ATOM 952 C CA . ARG A 1 119 ? 4.384 11.965 -7.434 1.00 87.81 119 ARG A CA 1
ATOM 953 C C . ARG A 1 119 ? 4.518 12.113 -8.946 1.00 87.81 119 ARG A C 1
ATOM 955 O O . ARG A 1 119 ? 5.525 12.629 -9.410 1.00 87.81 119 ARG A O 1
ATOM 962 N N . LEU A 1 120 ? 3.534 11.612 -9.683 1.00 87.56 120 LEU A N 1
ATOM 963 C CA . LEU A 1 120 ? 3.473 11.744 -11.136 1.00 87.56 120 LEU A CA 1
ATOM 964 C C . LEU A 1 120 ? 2.646 12.984 -11.466 1.00 87.56 120 LEU A C 1
ATOM 966 O O . LEU A 1 120 ? 1.549 13.134 -10.924 1.00 87.56 120 LEU A O 1
ATOM 970 N N . ASN A 1 121 ? 3.155 13.853 -12.333 1.00 92.19 121 ASN A N 1
ATOM 971 C CA . ASN A 1 121 ? 2.368 14.949 -12.887 1.00 92.19 121 ASN A CA 1
ATOM 972 C C . ASN A 1 121 ? 1.396 14.424 -13.972 1.00 92.19 121 ASN A C 1
ATOM 974 O O . ASN A 1 121 ? 1.482 13.269 -14.406 1.00 92.19 121 ASN A O 1
ATOM 978 N N . LEU A 1 122 ? 0.444 15.260 -14.402 1.00 92.62 122 LEU A N 1
ATOM 979 C CA . LEU A 1 122 ? -0.564 14.859 -15.392 1.00 92.62 122 LEU A CA 1
ATOM 980 C C . LEU A 1 122 ? 0.062 14.474 -16.745 1.00 92.62 122 LEU A C 1
ATOM 982 O O . LEU A 1 122 ? -0.366 13.494 -17.349 1.00 92.62 122 LEU A O 1
ATOM 986 N N . GLN A 1 123 ? 1.096 15.187 -17.201 1.00 93.44 123 GLN A N 1
ATOM 987 C CA . GLN A 1 123 ? 1.793 14.904 -18.463 1.00 93.44 123 GLN A CA 1
ATOM 988 C C . GLN A 1 123 ? 2.509 13.542 -18.435 1.00 93.44 123 GLN A C 1
ATOM 990 O O . GLN A 1 123 ? 2.332 12.729 -19.340 1.00 93.44 123 GLN A O 1
ATOM 995 N N . GLN A 1 124 ? 3.258 13.256 -17.369 1.00 93.44 124 GLN A N 1
ATOM 996 C CA . GLN A 1 124 ? 3.928 11.979 -17.120 1.00 93.44 124 GLN A CA 1
ATOM 997 C C . GLN A 1 124 ? 2.910 10.835 -17.103 1.00 93.44 124 GLN A C 1
ATOM 999 O O . GLN A 1 124 ? 3.154 9.781 -17.687 1.00 93.44 124 GLN A O 1
ATOM 1004 N N . LEU A 1 125 ? 1.750 11.040 -16.466 1.00 93.00 125 LEU A N 1
ATOM 1005 C CA . LEU A 1 125 ? 0.684 10.043 -16.448 1.00 93.00 125 LEU A CA 1
ATOM 1006 C C . LEU A 1 125 ? 0.108 9.795 -17.848 1.00 93.00 125 LEU A C 1
ATOM 1008 O O . LEU A 1 125 ? -0.089 8.637 -18.204 1.00 93.00 125 LEU A O 1
ATOM 1012 N N . ARG A 1 126 ? -0.125 10.846 -18.645 1.00 93.00 126 ARG A N 1
ATOM 1013 C CA . ARG A 1 126 ? -0.605 10.718 -20.033 1.00 93.00 126 ARG A CA 1
ATOM 1014 C C . ARG A 1 126 ? 0.352 9.887 -20.889 1.00 93.00 126 ARG A C 1
ATOM 1016 O O . ARG A 1 126 ? -0.097 8.953 -21.543 1.00 93.00 126 ARG A O 1
ATOM 1023 N N . ILE A 1 127 ? 1.654 10.170 -20.822 1.00 91.81 127 ILE A N 1
ATOM 1024 C CA . ILE A 1 127 ? 2.682 9.422 -21.567 1.00 91.81 127 ILE A CA 1
ATOM 1025 C C . ILE A 1 127 ? 2.702 7.947 -21.142 1.00 91.81 127 ILE A C 1
ATOM 1027 O O . ILE A 1 127 ? 2.729 7.058 -21.990 1.00 91.81 127 ILE A O 1
ATOM 1031 N N . LEU A 1 128 ? 2.632 7.666 -19.835 1.00 91.12 128 LEU A N 1
ATOM 1032 C CA . LEU A 1 128 ? 2.585 6.292 -19.321 1.00 91.12 128 LEU A CA 1
ATOM 1033 C C . LEU A 1 128 ? 1.328 5.536 -19.772 1.00 91.12 128 LEU A C 1
ATOM 1035 O O . LEU A 1 128 ? 1.417 4.355 -20.098 1.00 91.12 128 LEU A O 1
ATOM 1039 N N . VAL A 1 129 ? 0.168 6.197 -19.798 1.00 90.06 129 VAL A N 1
ATOM 1040 C CA . VAL A 1 129 ? -1.088 5.602 -20.281 1.00 90.06 129 VAL A CA 1
ATOM 1041 C C . VAL A 1 129 ? -1.007 5.301 -21.777 1.00 90.06 129 VAL A C 1
ATOM 1043 O O . VAL A 1 129 ? -1.284 4.172 -22.162 1.00 90.06 129 VAL A O 1
ATOM 1046 N N . GLN A 1 130 ? -0.526 6.239 -22.595 1.00 90.19 130 GLN A N 1
ATOM 1047 C CA . GLN A 1 130 ? -0.340 6.023 -24.032 1.00 90.19 130 GLN A CA 1
ATOM 1048 C C . GLN A 1 130 ? 0.657 4.888 -24.321 1.00 90.19 130 GLN A C 1
ATOM 1050 O O . GLN A 1 130 ? 0.438 4.061 -25.204 1.00 90.19 130 GLN A O 1
ATOM 1055 N N . ALA A 1 131 ? 1.750 4.810 -23.558 1.00 88.88 131 ALA A N 1
ATOM 1056 C CA . ALA A 1 131 ? 2.699 3.706 -23.662 1.00 88.88 131 ALA A CA 1
ATOM 1057 C C . ALA A 1 131 ? 2.070 2.361 -23.259 1.00 88.88 131 ALA A C 1
ATOM 1059 O O . ALA A 1 131 ? 2.344 1.348 -23.891 1.00 88.88 131 ALA A O 1
ATOM 1060 N N . PHE A 1 132 ? 1.202 2.350 -22.244 1.00 87.62 132 PHE A N 1
ATOM 1061 C CA . PHE A 1 132 ? 0.466 1.158 -21.819 1.00 87.62 132 PHE A CA 1
ATOM 1062 C C . PHE A 1 132 ? -0.558 0.678 -22.848 1.00 87.62 132 PHE A C 1
ATOM 1064 O O . PHE A 1 132 ? -0.734 -0.525 -23.002 1.00 87.62 132 PHE A O 1
ATOM 1071 N N . GLU A 1 133 ? -1.225 1.600 -23.541 1.00 86.06 133 GLU A N 1
ATOM 1072 C CA . GLU A 1 133 ? -2.155 1.285 -24.632 1.00 86.06 133 GLU A CA 1
ATOM 1073 C C . GLU A 1 133 ? -1.425 0.689 -25.837 1.00 86.06 133 GLU A C 1
ATOM 1075 O O . GLU A 1 133 ? -1.911 -0.268 -26.435 1.00 86.06 133 GLU A O 1
ATOM 1080 N N . ARG A 1 134 ? -0.229 1.206 -26.150 1.00 84.12 134 ARG A N 1
ATOM 1081 C CA . ARG A 1 134 ? 0.636 0.647 -27.196 1.00 84.12 134 ARG A CA 1
ATOM 1082 C C . ARG A 1 134 ? 1.189 -0.714 -26.823 1.00 84.12 134 ARG A C 1
ATOM 1084 O O . ARG A 1 134 ? 1.208 -1.579 -27.680 1.00 84.12 134 ARG A O 1
ATOM 1091 N N . ASN A 1 135 ? 1.683 -0.874 -25.594 1.00 82.31 135 ASN A N 1
ATOM 1092 C CA . ASN A 1 135 ? 2.265 -2.111 -25.091 1.00 82.31 135 ASN A CA 1
ATOM 1093 C C . ASN A 1 135 ? 2.127 -2.216 -23.551 1.00 82.31 135 ASN A C 1
ATOM 1095 O O . ASN A 1 135 ? 2.942 -1.649 -22.823 1.00 82.31 135 ASN A O 1
ATOM 1099 N N . PRO A 1 136 ? 1.148 -2.963 -23.003 1.00 83.75 136 PRO A N 1
ATOM 1100 C CA . PRO A 1 136 ? 0.965 -3.192 -21.570 1.00 83.75 136 PRO A CA 1
ATOM 1101 C C . PRO A 1 136 ? 1.999 -4.163 -20.976 1.00 83.75 136 PRO A C 1
ATOM 1103 O O . PRO A 1 136 ? 2.180 -4.211 -19.747 1.00 83.75 136 PRO A O 1
ATOM 1106 N N . LEU A 1 137 ? 2.678 -4.940 -21.822 1.00 79.56 137 LEU A N 1
ATOM 1107 C CA . LEU A 1 137 ? 3.760 -5.860 -21.490 1.00 79.56 137 LEU A CA 1
ATOM 1108 C C . LEU A 1 137 ? 5.045 -5.400 -22.194 1.00 79.56 137 LEU A C 1
ATOM 1110 O O . LEU A 1 137 ? 5.579 -6.160 -23.006 1.00 79.56 137 LEU A O 1
ATOM 1114 N N . PRO A 1 138 ? 5.553 -4.179 -21.895 1.00 72.69 138 PRO A N 1
ATOM 1115 C CA . PRO A 1 138 ? 6.846 -3.770 -22.423 1.00 72.69 138 PRO A CA 1
ATOM 1116 C C . PRO A 1 138 ? 7.807 -4.874 -22.026 1.00 72.69 138 PRO A C 1
ATOM 1118 O O . PRO A 1 138 ? 7.841 -5.250 -20.840 1.00 72.69 138 PRO A O 1
ATOM 1121 N N . GLY A 1 139 ? 8.467 -5.469 -23.024 1.00 65.44 139 GLY A N 1
ATOM 1122 C CA . GLY A 1 139 ? 9.335 -6.614 -22.803 1.00 65.44 139 GLY A CA 1
ATOM 1123 C C . GLY A 1 139 ? 10.240 -6.308 -21.616 1.00 65.44 139 GLY A C 1
ATOM 1124 O O . GLY A 1 139 ? 10.603 -5.152 -21.391 1.00 65.44 139 GLY A O 1
ATOM 1125 N N . PHE A 1 140 ? 10.603 -7.312 -20.816 1.00 60.12 140 PHE A N 1
ATOM 1126 C CA . PHE A 1 140 ? 11.511 -7.096 -19.680 1.00 60.12 140 PHE A CA 1
ATOM 1127 C C . PHE A 1 140 ? 12.817 -6.373 -20.085 1.00 60.12 140 PHE A C 1
ATOM 1129 O O . PHE A 1 140 ? 13.513 -5.845 -19.220 1.00 60.12 140 PHE A O 1
ATOM 1136 N N . ALA A 1 141 ? 13.102 -6.309 -21.392 1.00 58.78 141 ALA A N 1
ATOM 1137 C CA . ALA A 1 141 ? 14.009 -5.384 -22.046 1.00 58.78 141 ALA A CA 1
ATOM 1138 C C . ALA A 1 141 ? 13.877 -3.942 -21.522 1.00 58.78 141 ALA A C 1
ATOM 1140 O O . ALA A 1 141 ? 12.958 -3.179 -21.823 1.00 58.78 141 ALA A O 1
ATOM 1141 N N . THR A 1 142 ? 14.905 -3.551 -20.782 1.00 71.06 142 THR A N 1
ATOM 1142 C CA . THR A 1 142 ? 15.105 -2.231 -20.194 1.00 71.06 142 THR A CA 1
ATOM 1143 C C . THR A 1 142 ? 15.006 -1.092 -21.216 1.00 71.06 142 THR A C 1
ATOM 1145 O O . THR A 1 142 ? 14.730 0.018 -20.792 1.00 71.06 142 THR A O 1
ATOM 1148 N N . ARG A 1 143 ? 15.150 -1.342 -22.530 1.00 79.81 143 ARG A N 1
ATOM 1149 C CA . ARG A 1 143 ? 15.225 -0.314 -23.586 1.00 79.81 143 ARG A CA 1
ATOM 1150 C C . ARG A 1 143 ? 13.973 0.561 -23.698 1.00 79.81 143 ARG A C 1
ATOM 1152 O O . ARG A 1 143 ? 14.090 1.778 -23.616 1.00 79.81 143 ARG A O 1
ATOM 1159 N N . GLU A 1 144 ? 12.780 -0.020 -23.840 1.00 80.19 144 GLU A N 1
ATOM 1160 C CA . GLU A 1 144 ? 11.539 0.776 -23.936 1.00 80.19 144 GLU A CA 1
ATOM 1161 C C . GLU A 1 144 ? 11.257 1.521 -22.622 1.00 80.19 144 GLU A C 1
ATOM 1163 O O . GLU A 1 144 ? 10.900 2.698 -22.616 1.00 80.19 144 GLU A O 1
ATOM 1168 N N . GLN A 1 145 ? 11.484 0.854 -21.484 1.00 81.94 145 GLN A N 1
ATOM 1169 C CA . GLN A 1 145 ? 11.333 1.469 -20.162 1.00 81.94 145 GLN A CA 1
ATOM 1170 C C . GLN A 1 145 ? 12.375 2.568 -19.908 1.00 81.94 145 GLN A C 1
ATOM 1172 O O . GLN A 1 145 ? 12.063 3.536 -19.222 1.00 81.94 145 GLN A O 1
ATOM 1177 N N . GLN A 1 146 ? 13.594 2.429 -20.436 1.00 84.81 146 GLN A N 1
ATOM 1178 C CA . GLN A 1 146 ? 14.670 3.422 -20.383 1.00 84.81 146 GLN A CA 1
ATOM 1179 C C . GLN A 1 146 ? 14.339 4.630 -21.241 1.00 84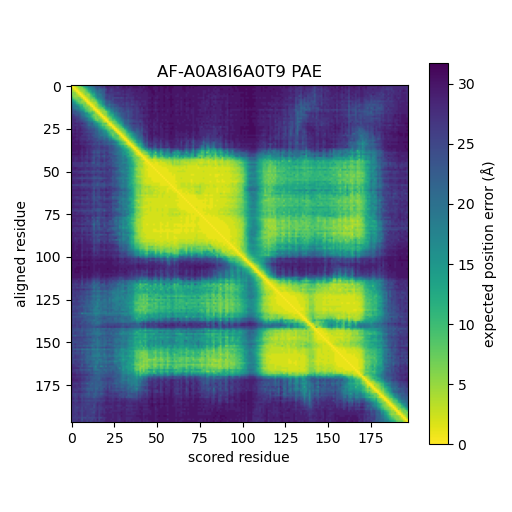.81 146 GLN A C 1
ATOM 1181 O O . GLN A 1 146 ? 14.548 5.753 -20.796 1.00 84.81 146 GLN A O 1
ATOM 1186 N N . GLU A 1 147 ? 13.791 4.420 -22.433 1.00 86.25 147 GLU A N 1
ATOM 1187 C CA . GLU A 1 147 ? 13.404 5.535 -23.287 1.00 86.25 147 GLU A CA 1
ATOM 1188 C C . GLU A 1 147 ? 12.255 6.326 -22.654 1.00 86.25 147 GLU A C 1
ATOM 1190 O O . GLU A 1 147 ? 12.339 7.547 -22.532 1.00 86.25 147 GLU A O 1
ATOM 1195 N N . LEU A 1 148 ? 11.247 5.642 -22.100 1.00 88.69 148 LEU A N 1
ATOM 1196 C CA . LEU A 1 148 ? 10.220 6.307 -21.294 1.00 88.69 148 LEU A CA 1
ATOM 1197 C C . LEU A 1 148 ? 10.824 7.009 -20.071 1.00 88.69 148 LEU A C 1
ATOM 1199 O O . LEU A 1 148 ? 10.444 8.139 -19.778 1.00 88.69 148 LEU A O 1
ATOM 1203 N N . ALA A 1 149 ? 11.774 6.375 -19.374 1.00 89.00 149 ALA A N 1
ATOM 1204 C CA . ALA A 1 149 ? 12.466 6.951 -18.218 1.00 89.00 149 ALA A CA 1
ATOM 1205 C C . ALA A 1 149 ? 13.162 8.267 -18.565 1.00 89.00 149 ALA A C 1
ATOM 1207 O O . ALA A 1 149 ? 13.057 9.231 -17.804 1.00 89.00 149 ALA A O 1
ATOM 1208 N N . ARG A 1 150 ? 13.818 8.309 -19.726 1.00 88.94 150 ARG A N 1
ATOM 1209 C CA . ARG A 1 150 ? 14.493 9.488 -20.263 1.00 88.94 150 ARG A CA 1
ATOM 1210 C C . ARG A 1 150 ? 13.494 10.580 -20.643 1.00 88.94 150 ARG A C 1
ATOM 1212 O O . ARG A 1 150 ? 13.711 11.734 -20.295 1.00 88.94 150 ARG A O 1
ATOM 1219 N N . GLN A 1 151 ? 12.384 10.219 -21.287 1.00 89.25 151 GLN A N 1
ATOM 1220 C CA . GLN A 1 151 ? 11.358 11.174 -21.720 1.00 89.25 151 GLN A CA 1
ATOM 1221 C C . GLN A 1 151 ? 10.615 11.835 -20.556 1.00 89.25 151 GLN A C 1
ATOM 1223 O O . GLN A 1 151 ? 10.337 13.029 -20.602 1.00 89.25 151 GLN A O 1
ATOM 1228 N N . ILE A 1 152 ? 10.273 11.073 -19.512 1.00 90.31 152 ILE A N 1
ATOM 1229 C CA . ILE A 1 152 ? 9.437 11.567 -18.404 1.00 90.31 152 ILE A CA 1
ATOM 1230 C C . ILE A 1 152 ? 10.237 11.902 -17.137 1.00 90.31 152 ILE A C 1
ATOM 1232 O O . ILE A 1 152 ? 9.638 12.264 -16.120 1.00 90.31 152 ILE A O 1
ATOM 1236 N N . LEU A 1 153 ? 11.568 11.772 -17.204 1.00 90.38 153 LEU A N 1
ATOM 1237 C CA . LEU A 1 153 ? 12.527 11.989 -16.115 1.00 90.38 153 LEU A CA 1
ATOM 1238 C C . LEU A 1 153 ? 12.183 11.191 -14.847 1.00 90.38 153 LEU A C 1
ATOM 1240 O O . LEU A 1 153 ? 12.186 11.707 -13.729 1.00 90.38 153 LEU A O 1
ATOM 1244 N N . LEU A 1 154 ? 11.870 9.904 -15.018 1.00 88.88 154 LEU A N 1
ATOM 1245 C CA . LEU A 1 154 ? 11.592 8.981 -13.915 1.00 88.88 154 LEU A CA 1
ATOM 1246 C C . LEU A 1 154 ? 12.490 7.751 -13.994 1.00 88.88 154 LEU A C 1
ATOM 1248 O O . LEU A 1 154 ? 12.727 7.249 -15.084 1.00 88.88 154 LEU A O 1
ATOM 1252 N N . PRO A 1 155 ? 12.920 7.168 -12.862 1.00 88.50 155 PRO A N 1
ATOM 1253 C CA . PRO A 1 155 ? 13.683 5.926 -12.893 1.00 88.50 155 PRO A CA 1
ATOM 1254 C C . PRO A 1 155 ? 12.903 4.798 -13.584 1.00 88.50 155 PRO A C 1
ATOM 1256 O O . PRO A 1 155 ? 11.724 4.589 -13.282 1.00 88.50 155 PRO A O 1
ATOM 1259 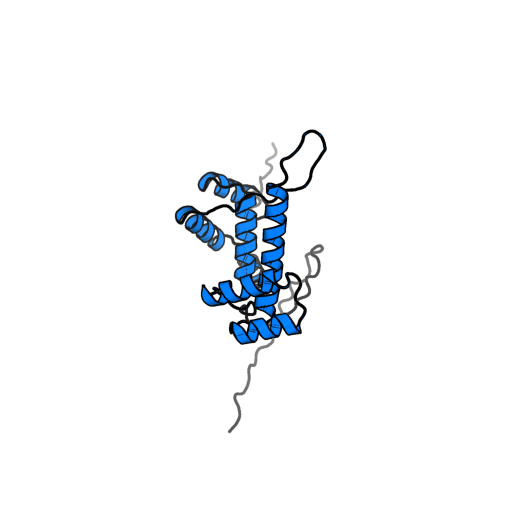N N . ALA A 1 156 ? 13.574 3.991 -14.415 1.00 88.31 156 ALA A N 1
ATOM 1260 C CA . ALA A 1 156 ? 12.963 2.833 -15.086 1.00 88.31 156 ALA A CA 1
ATOM 1261 C C . ALA A 1 156 ? 12.274 1.868 -14.096 1.00 88.31 156 ALA A C 1
ATOM 1263 O O . ALA A 1 156 ? 11.243 1.271 -14.400 1.00 88.31 156 ALA A O 1
ATOM 1264 N N . SER A 1 157 ? 12.776 1.779 -12.859 1.00 87.62 157 SER A N 1
ATOM 1265 C CA . SER A 1 157 ? 12.145 1.013 -11.776 1.00 87.62 157 SER A CA 1
ATOM 1266 C C . SER A 1 157 ? 10.745 1.519 -11.403 1.00 87.62 157 SER A C 1
ATOM 1268 O O . SER A 1 157 ? 9.861 0.716 -11.100 1.00 87.62 157 SER A O 1
ATOM 1270 N N . ARG A 1 158 ? 10.502 2.835 -11.452 1.00 89.06 158 ARG A N 1
ATOM 1271 C CA . ARG A 1 158 ? 9.181 3.431 -11.195 1.00 89.06 158 ARG A CA 1
ATOM 1272 C C . ARG A 1 158 ? 8.211 3.143 -12.322 1.00 89.06 158 ARG A C 1
ATOM 1274 O O . ARG A 1 158 ? 7.060 2.825 -12.041 1.00 89.06 158 ARG A O 1
ATOM 1281 N N . ILE A 1 159 ? 8.693 3.183 -13.558 1.00 89.00 159 ILE A N 1
ATOM 1282 C CA . ILE A 1 159 ? 7.914 2.816 -14.741 1.00 89.00 159 ILE A CA 1
ATOM 1283 C C . ILE A 1 159 ? 7.521 1.344 -14.651 1.00 89.00 159 ILE A C 1
ATOM 1285 O O . ILE A 1 159 ? 6.337 1.027 -14.694 1.00 89.00 159 ILE A O 1
ATOM 1289 N N . ARG A 1 160 ? 8.474 0.448 -14.378 1.00 88.44 160 ARG A N 1
ATOM 1290 C CA . ARG A 1 160 ? 8.210 -0.986 -14.192 1.00 88.44 160 ARG A CA 1
ATOM 1291 C C . ARG A 1 160 ? 7.113 -1.254 -13.158 1.00 88.44 160 ARG A C 1
ATOM 1293 O O . ARG A 1 160 ? 6.161 -1.979 -13.442 1.00 88.44 160 ARG A O 1
ATOM 1300 N N . VAL A 1 161 ? 7.221 -0.639 -11.977 1.00 88.06 161 VAL A N 1
ATOM 1301 C CA . VAL A 1 161 ? 6.221 -0.766 -10.901 1.00 88.06 161 VAL A CA 1
ATOM 1302 C C . VAL A 1 161 ? 4.882 -0.146 -11.306 1.00 88.06 161 VAL A C 1
ATOM 1304 O O . VAL A 1 161 ? 3.831 -0.688 -10.965 1.00 88.06 161 VAL A O 1
ATOM 1307 N N . TRP A 1 162 ? 4.885 0.966 -12.046 1.00 90.75 162 TRP A N 1
ATOM 1308 C CA . TRP A 1 162 ? 3.661 1.567 -12.572 1.00 90.75 162 TRP A CA 1
ATOM 1309 C C . TRP A 1 162 ? 2.951 0.613 -13.537 1.00 90.75 162 TRP A C 1
ATOM 1311 O O . TRP A 1 162 ? 1.773 0.333 -13.332 1.00 90.75 162 TRP A O 1
ATOM 1321 N N . PHE A 1 163 ? 3.669 0.027 -14.498 1.00 89.25 163 PHE A N 1
ATOM 1322 C CA . PHE A 1 163 ? 3.124 -0.953 -15.441 1.00 89.25 163 PHE A CA 1
ATOM 1323 C C . PHE A 1 163 ? 2.599 -2.198 -14.716 1.00 89.25 163 PHE A C 1
ATOM 1325 O O . PHE A 1 163 ? 1.498 -2.665 -15.000 1.00 89.25 163 PHE A O 1
ATOM 1332 N N . GLN A 1 164 ? 3.331 -2.704 -13.720 1.00 86.62 164 GLN A N 1
ATOM 1333 C CA . GLN A 1 164 ? 2.884 -3.827 -12.894 1.00 86.62 164 GLN A CA 1
ATOM 1334 C C . GLN A 1 164 ? 1.587 -3.507 -12.134 1.00 86.62 164 GLN A C 1
ATOM 1336 O O . GLN A 1 164 ? 0.646 -4.302 -12.163 1.00 86.62 164 GLN A O 1
ATOM 1341 N N . ASN A 1 165 ? 1.511 -2.337 -11.494 1.00 88.88 165 ASN A N 1
ATOM 1342 C CA . ASN A 1 165 ? 0.323 -1.880 -10.771 1.00 88.88 165 ASN A CA 1
ATOM 1343 C C . ASN A 1 165 ? -0.854 -1.569 -11.701 1.00 88.88 165 ASN A C 1
ATOM 1345 O O . ASN A 1 165 ? -2.005 -1.731 -11.305 1.00 88.88 165 ASN A O 1
ATOM 1349 N N . ARG A 1 166 ? -0.584 -1.106 -12.925 1.00 88.19 166 ARG A N 1
ATOM 1350 C CA . ARG A 1 166 ? -1.607 -0.862 -13.943 1.00 88.19 166 ARG A CA 1
ATOM 1351 C C . ARG A 1 166 ? -2.201 -2.186 -14.412 1.00 88.19 166 ARG A C 1
ATOM 1353 O O . ARG A 1 166 ? -3.406 -2.370 -14.278 1.00 88.19 166 ARG A O 1
ATOM 1360 N N . ARG A 1 167 ? -1.359 -3.148 -14.811 1.00 86.88 167 ARG A N 1
ATOM 1361 C CA . ARG A 1 167 ? -1.792 -4.510 -15.175 1.00 86.88 167 ARG A CA 1
ATOM 1362 C C . ARG A 1 167 ? -2.570 -5.190 -14.054 1.00 86.88 167 ARG A C 1
ATOM 1364 O O . ARG A 1 167 ? -3.576 -5.834 -14.316 1.00 86.88 167 ARG A O 1
ATOM 1371 N N . SER A 1 168 ? -2.138 -5.031 -12.800 1.00 81.62 168 SER A N 1
ATOM 1372 C CA . SER A 1 168 ? -2.849 -5.640 -11.673 1.00 81.62 168 SER A CA 1
ATOM 1373 C C . SER A 1 168 ? -4.237 -5.040 -11.449 1.00 81.62 168 SER A C 1
ATOM 1375 O O . SER A 1 168 ? -5.053 -5.691 -10.809 1.00 81.62 168 SER A O 1
ATOM 1377 N N . ARG A 1 169 ? -4.525 -3.834 -11.954 1.00 78.19 169 ARG A N 1
ATOM 1378 C CA . ARG A 1 169 ? -5.860 -3.220 -11.905 1.00 78.19 169 ARG A CA 1
ATOM 1379 C C . ARG A 1 169 ? -6.717 -3.570 -13.118 1.00 78.19 169 ARG A C 1
ATOM 1381 O O . ARG A 1 169 ? -7.916 -3.712 -12.950 1.00 78.19 169 ARG A O 1
ATOM 1388 N N . THR A 1 170 ? -6.118 -3.714 -14.300 1.00 74.56 170 THR A N 1
ATOM 1389 C CA . THR A 1 170 ? -6.843 -4.021 -15.549 1.00 74.56 170 THR A CA 1
ATOM 1390 C C . THR A 1 170 ? -7.151 -5.518 -15.724 1.00 74.56 170 THR A C 1
ATOM 1392 O O . THR A 1 170 ? -7.920 -5.889 -16.600 1.00 74.56 170 THR A O 1
ATOM 1395 N N . GLY A 1 171 ? -6.605 -6.380 -14.861 1.00 65.94 171 GLY A N 1
ATOM 1396 C CA . GLY A 1 171 ? -6.874 -7.820 -14.860 1.00 65.94 171 GLY A CA 1
ATOM 1397 C C . GLY A 1 171 ? -5.868 -8.624 -15.690 1.00 65.94 171 GLY A C 1
ATOM 1398 O O . GLY A 1 171 ? -5.210 -8.113 -16.596 1.00 65.94 171 GLY A O 1
ATOM 1399 N N . GLU A 1 172 ? -5.717 -9.907 -15.353 1.00 58.84 172 GLU A N 1
ATOM 1400 C CA . GLU A 1 172 ? -4.779 -10.828 -16.017 1.00 58.84 172 GLU A CA 1
ATOM 1401 C C . GLU A 1 172 ? -5.192 -11.154 -17.457 1.00 58.84 172 GLU A C 1
ATOM 1403 O O . GLU A 1 172 ? -4.318 -11.365 -18.297 1.00 58.84 172 GLU A O 1
ATOM 1408 N N . ASN A 1 173 ? -6.493 -11.087 -17.763 1.00 56.91 173 ASN A N 1
ATOM 1409 C CA . ASN A 1 173 ? -7.039 -11.316 -19.106 1.00 56.91 173 ASN A CA 1
ATOM 1410 C C . ASN A 1 173 ? -6.406 -10.398 -20.159 1.00 56.91 173 ASN A C 1
ATOM 1412 O O . ASN A 1 173 ? -6.183 -10.827 -21.289 1.00 56.91 173 ASN A O 1
ATOM 1416 N N . MET A 1 174 ? -6.015 -9.175 -19.779 1.00 63.06 174 MET A N 1
ATOM 1417 C CA . MET A 1 174 ? -5.325 -8.272 -20.698 1.00 63.06 174 MET A CA 1
ATOM 1418 C C . MET A 1 174 ? -3.961 -8.821 -21.138 1.00 63.06 174 MET A C 1
ATOM 1420 O O . MET A 1 174 ? -3.558 -8.573 -22.267 1.00 63.06 174 MET A O 1
ATOM 1424 N N . ARG A 1 175 ? -3.251 -9.591 -20.296 1.00 58.69 175 ARG A N 1
ATOM 1425 C CA . ARG A 1 175 ? -1.962 -10.184 -20.698 1.00 58.69 175 ARG A CA 1
ATOM 1426 C C . ARG A 1 175 ? -2.135 -11.185 -21.831 1.00 58.69 175 ARG A C 1
ATOM 1428 O O . ARG A 1 175 ? -1.349 -11.151 -22.767 1.00 58.69 175 ARG A O 1
ATOM 1435 N N . LEU A 1 176 ? -3.149 -12.046 -21.746 1.00 59.19 176 LEU A N 1
ATOM 1436 C CA . LEU A 1 176 ? -3.407 -13.056 -22.770 1.00 59.19 176 LEU A CA 1
ATOM 1437 C C . LEU A 1 176 ? -3.884 -12.403 -24.069 1.00 59.19 176 LEU A C 1
ATOM 1439 O O . LEU A 1 176 ? -3.255 -12.613 -25.100 1.00 59.19 176 LEU A O 1
ATOM 1443 N N . CYS A 1 177 ? -4.908 -11.542 -24.017 1.00 57.69 177 CYS A N 1
ATOM 1444 C CA . CYS A 1 177 ? -5.409 -10.852 -25.214 1.00 57.69 177 CYS A CA 1
ATOM 1445 C C . CYS A 1 177 ? -4.310 -10.070 -25.937 1.00 57.69 177 CYS A C 1
ATOM 1447 O O . CYS A 1 177 ? -4.273 -10.054 -27.165 1.00 57.69 177 CYS A O 1
ATOM 1449 N N . TRP A 1 178 ? -3.402 -9.448 -25.185 1.00 62.91 178 TRP A N 1
ATOM 1450 C CA . TRP A 1 178 ? -2.346 -8.650 -25.784 1.00 62.91 178 TRP A CA 1
ATOM 1451 C C . TRP A 1 178 ? -1.224 -9.502 -26.394 1.00 62.91 178 TRP A C 1
ATOM 1453 O O . TRP A 1 178 ? -0.794 -9.1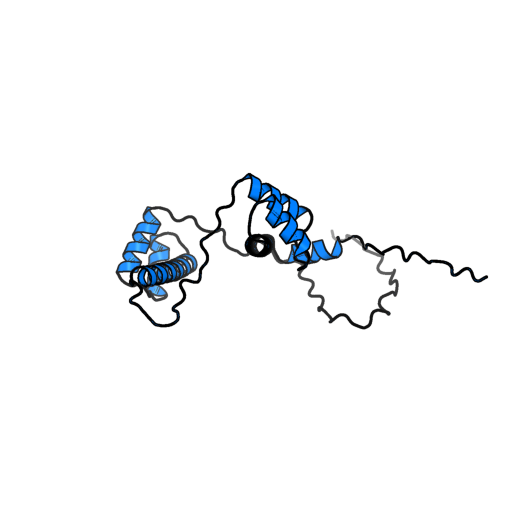93 -27.497 1.00 62.91 178 TRP A O 1
ATOM 1463 N N . ILE A 1 179 ? -0.820 -10.616 -25.762 1.00 65.06 179 ILE A N 1
ATOM 1464 C CA . ILE A 1 179 ? 0.161 -11.560 -26.342 1.00 65.06 179 ILE A CA 1
ATOM 1465 C C . ILE A 1 179 ? -0.336 -12.125 -27.681 1.00 65.06 179 ILE A C 1
ATOM 1467 O O . ILE A 1 179 ? 0.438 -12.202 -28.629 1.00 65.06 179 ILE A O 1
ATOM 1471 N N . PHE A 1 180 ? -1.624 -12.472 -27.782 1.00 60.47 180 PHE A N 1
ATOM 1472 C CA . PHE A 1 180 ? -2.212 -12.988 -29.026 1.00 60.47 180 PHE A CA 1
ATOM 1473 C C . PHE A 1 180 ? -2.468 -11.913 -30.093 1.00 60.47 180 PHE A C 1
ATOM 1475 O O . PHE A 1 180 ? -2.734 -12.259 -31.238 1.00 60.47 180 PHE A O 1
ATOM 1482 N N . SER A 1 181 ? -2.386 -10.627 -29.740 1.00 62.66 181 SER A N 1
ATOM 1483 C CA . SER A 1 181 ? -2.574 -9.512 -30.681 1.00 62.66 181 SER A CA 1
ATOM 1484 C C . SER A 1 181 ? -1.258 -8.977 -31.255 1.00 62.66 181 SER A C 1
ATOM 1486 O O . SER A 1 181 ? -1.289 -8.004 -32.004 1.00 62.66 181 SER A O 1
ATOM 1488 N N . ILE A 1 182 ? -0.103 -9.563 -30.909 1.00 58.88 182 ILE A N 1
ATOM 1489 C CA . ILE A 1 182 ? 1.185 -9.185 -31.503 1.00 58.88 182 ILE A CA 1
ATOM 1490 C C . ILE A 1 182 ? 1.218 -9.764 -32.926 1.00 58.88 182 ILE A C 1
ATOM 1492 O O . ILE A 1 182 ? 1.273 -10.988 -33.059 1.00 58.88 182 ILE A O 1
ATOM 1496 N N . PRO A 1 183 ? 1.180 -8.944 -33.996 1.00 50.72 183 PRO A N 1
ATOM 1497 C CA . PRO A 1 183 ? 1.405 -9.460 -35.339 1.00 50.72 183 PRO A CA 1
ATOM 1498 C C . PRO A 1 183 ? 2.806 -10.075 -35.373 1.00 50.72 183 PRO A C 1
ATOM 1500 O O . PRO A 1 183 ? 3.776 -9.425 -34.979 1.00 50.72 183 PRO A O 1
ATOM 1503 N N . SER A 1 184 ? 2.897 -11.342 -35.781 1.00 46.66 184 SER A N 1
ATOM 1504 C CA . SER A 1 184 ? 4.163 -12.066 -35.902 1.00 46.66 184 SER A CA 1
ATOM 1505 C C . SER A 1 184 ? 5.067 -11.291 -36.861 1.00 46.66 184 SER A C 1
ATOM 1507 O O . SER A 1 184 ? 4.859 -11.336 -38.072 1.00 46.66 184 SER A O 1
ATOM 1509 N N . LEU A 1 185 ? 6.033 -10.527 -36.338 1.00 41.66 185 LEU A N 1
ATOM 1510 C CA . LEU A 1 185 ? 7.138 -10.019 -37.146 1.00 41.66 185 LEU A CA 1
ATOM 1511 C C . LEU A 1 185 ? 8.034 -11.221 -37.460 1.00 41.66 185 LEU A C 1
ATOM 1513 O O . LEU A 1 185 ? 9.031 -11.469 -36.786 1.00 41.66 185 LEU A O 1
ATOM 1517 N N . GLU A 1 186 ? 7.639 -11.991 -38.471 1.00 39.50 186 GLU A N 1
ATOM 1518 C CA . GLU A 1 186 ? 8.560 -12.850 -39.200 1.00 39.50 186 GLU A CA 1
ATOM 1519 C C . GLU A 1 186 ? 9.594 -11.906 -39.828 1.00 39.50 186 GLU A C 1
ATOM 1521 O O . GLU A 1 186 ? 9.274 -11.080 -40.687 1.00 39.50 186 GLU A O 1
ATOM 1526 N N . ALA A 1 187 ? 10.820 -11.937 -39.310 1.00 42.09 187 ALA A N 1
ATOM 1527 C CA . ALA A 1 187 ? 11.917 -11.185 -39.890 1.00 42.09 187 ALA A CA 1
ATOM 1528 C C . ALA A 1 187 ? 12.131 -11.672 -41.333 1.00 42.09 187 ALA A C 1
ATOM 1530 O O . ALA A 1 187 ? 12.158 -12.884 -41.558 1.00 42.09 187 ALA A O 1
ATOM 1531 N N . PRO A 1 188 ? 12.334 -10.783 -42.320 1.00 40.25 188 PRO A N 1
ATOM 1532 C CA . PRO A 1 188 ? 12.823 -11.226 -43.608 1.00 40.25 188 PRO A CA 1
ATOM 1533 C C . PRO A 1 188 ? 14.254 -11.734 -43.402 1.00 40.25 188 PRO A C 1
ATOM 1535 O O . PRO A 1 188 ? 15.189 -10.955 -43.221 1.00 40.25 188 PRO A O 1
ATOM 1538 N N . ILE A 1 189 ? 14.418 -13.056 -43.413 1.00 48.09 189 ILE A N 1
ATOM 1539 C CA . ILE A 1 189 ? 15.677 -13.714 -43.755 1.00 48.09 189 ILE A CA 1
ATOM 1540 C C . ILE A 1 189 ? 16.088 -13.187 -45.131 1.00 48.09 189 ILE A C 1
ATOM 1542 O O . ILE A 1 189 ? 15.599 -13.642 -46.164 1.00 48.09 189 ILE A O 1
ATOM 1546 N N . GLN A 1 190 ? 16.948 -12.169 -45.151 1.00 44.72 190 GLN A N 1
ATOM 1547 C CA . GLN A 1 190 ? 17.642 -11.782 -46.368 1.00 44.72 190 GLN A CA 1
ATOM 1548 C C . GLN A 1 190 ? 18.616 -12.909 -46.695 1.00 44.72 190 GLN A C 1
ATOM 1550 O O . GLN A 1 190 ? 19.722 -12.978 -46.168 1.00 44.72 190 GLN A O 1
ATOM 1555 N N . ASN A 1 191 ? 18.148 -13.818 -47.548 1.00 50.75 191 ASN A N 1
ATOM 1556 C CA . ASN A 1 191 ? 18.991 -14.683 -48.350 1.00 50.75 191 ASN A CA 1
ATOM 1557 C C . ASN A 1 191 ? 20.023 -13.797 -49.059 1.00 50.75 191 ASN A C 1
ATOM 1559 O O . ASN A 1 191 ? 19.683 -13.077 -49.996 1.00 50.75 191 ASN A O 1
ATOM 1563 N N . THR A 1 192 ? 21.270 -13.822 -48.603 1.00 56.16 192 THR A N 1
ATOM 1564 C CA . THR A 1 192 ? 22.403 -13.361 -49.398 1.00 56.16 192 THR A CA 1
ATOM 1565 C C . THR A 1 192 ? 22.782 -14.502 -50.344 1.00 56.16 192 THR A C 1
ATOM 1567 O O . THR A 1 192 ? 23.165 -15.576 -49.873 1.00 56.16 192 THR A O 1
ATOM 1570 N N . PRO A 1 193 ? 22.657 -14.350 -51.674 1.00 60.25 193 PRO A N 1
ATOM 1571 C CA . PRO A 1 193 ? 23.207 -15.339 -52.582 1.00 60.25 193 PRO A CA 1
ATOM 1572 C C . PRO A 1 193 ? 24.734 -15.228 -52.551 1.00 60.25 193 PRO A C 1
ATOM 1574 O O . PRO A 1 193 ? 25.305 -14.171 -52.818 1.00 60.25 193 PRO A O 1
ATOM 1577 N N . ALA A 1 194 ? 25.393 -16.334 -52.214 1.00 49.12 194 ALA A N 1
ATOM 1578 C CA . ALA A 1 194 ? 26.801 -16.531 -52.503 1.00 49.12 194 ALA A CA 1
ATOM 1579 C C . ALA A 1 194 ? 26.976 -16.538 -54.027 1.00 49.12 194 ALA A C 1
ATOM 1581 O O . ALA A 1 194 ? 26.462 -17.427 -54.704 1.00 49.12 194 ALA A O 1
ATOM 1582 N N . VAL A 1 195 ? 27.693 -15.556 -54.567 1.00 59.62 195 VAL A N 1
ATOM 1583 C CA . VAL A 1 195 ? 28.242 -15.642 -55.920 1.00 59.62 195 VAL A CA 1
ATOM 1584 C C . VAL A 1 195 ? 29.736 -15.873 -55.771 1.00 59.62 195 VAL A C 1
ATOM 1586 O O . VAL A 1 195 ? 30.490 -14.986 -55.385 1.00 59.62 195 VAL A O 1
ATOM 1589 N N . HIS A 1 196 ? 30.113 -17.123 -56.017 1.00 49.09 196 HIS A N 1
ATOM 1590 C CA . HIS A 1 196 ? 31.456 -17.545 -56.377 1.00 49.09 196 HIS A CA 1
ATOM 1591 C C . HIS A 1 196 ? 31.816 -16.965 -57.753 1.00 49.09 196 HIS A C 1
ATOM 1593 O O . HIS A 1 196 ? 31.080 -17.209 -58.710 1.00 49.09 196 HIS A O 1
ATOM 1599 N N . THR A 1 197 ? 32.934 -16.244 -57.853 1.00 52.84 197 THR A N 1
ATOM 1600 C CA . THR A 1 197 ? 34.066 -16.423 -58.795 1.00 52.84 197 THR A CA 1
ATOM 1601 C C . THR A 1 197 ? 35.101 -15.348 -58.489 1.00 52.84 197 THR A C 1
ATOM 1603 O O . THR A 1 197 ? 34.695 -14.173 -58.353 1.00 52.84 197 THR A O 1
#

Solvent-accessible surface area (backbone atoms only — not comparable to full-atom values): 13131 Å² total; per-residue (Å²): 136,90,80,90,77,78,93,81,78,91,81,81,88,76,91,78,92,81,86,76,93,83,74,84,85,74,77,85,76,86,65,84,85,69,75,89,65,82,68,76,77,85,81,82,77,50,73,67,45,47,49,55,50,49,57,48,38,75,75,43,74,80,64,54,70,70,58,30,42,54,50,11,70,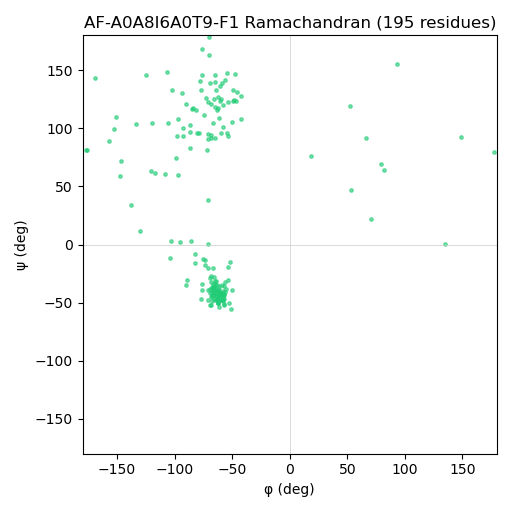75,55,78,42,55,41,67,60,45,50,54,48,45,54,53,48,52,60,52,48,57,60,47,60,64,63,72,54,72,84,72,82,90,76,86,80,83,84,83,74,77,74,77,83,83,82,76,53,73,68,52,48,51,53,53,51,55,47,36,74,75,42,69,72,66,59,92,58,59,63,67,45,42,53,50,16,66,75,61,73,42,60,43,70,58,53,53,52,48,45,52,56,48,46,69,68,70,36,72,66,53,58,55,59,50,64,75,64,57,77,82,78,74,73,83,79,77,80,74,80,86,78,90,130

Sequence (197 aa):
SLFISNFSSLDTLCPLVRRAKGLPILLIFSKKHMPSDSRRPGTRLTLQQRSILVQAFERNPLPGFATREQQGQRTGLSEYTIHIWFQNRRSRQALRSSRDSIPSQGSSMPSDSRRPRTRLNLQQLRILVQAFERNPLPGFATREQQELARQILLPASRIRVWFQNRRSRTGENMRLCWIFSIPSLEAPIQNTPAVHT

pLDDT: mean 71.52, std 21.75, range [34.25, 96.94]